Protein AF-R9PHJ4-F1 (afdb_monomer_lite)

pLDDT: mean 77.57, std 18.27, range [37.31, 98.38]

Sequence (245 aa):
MDESRKVQLQVSFVSGLGGAIIAAAVTYWSAVDKSKNEAILNKALADSKEQYLEQIKDSIGNIARAEANAETAAINAQKLISNLTAQEERANLILSKLSTIEKDSSNQVVELNDNNMEKLQKGLASEYEKFQMPSGAVISFNLARCPKGWKEFEPAYGRFVRGIDKTGRIDPDGVRLSGNIQNDMFSQHDHGGNYSFFQPAGAGGADHKNLMIQGGVGAQSFKLQSNGGIETRPKNVALLYCEKQ

Organism: NCBI:txid1331007

Radius of gyration: 72.9 Å; chains: 1; bounding box: 143×57×186 Å

Structure (mmCIF, N/CA/C/O backbone):
data_AF-R9PHJ4-F1
#
_entry.id   AF-R9PHJ4-F1
#
loop_
_atom_site.group_PDB
_atom_site.id
_atom_site.type_symbol
_atom_site.label_atom_id
_atom_site.label_alt_id
_atom_site.label_comp_id
_atom_site.label_asym_id
_atom_site.label_entity_id
_atom_site.label_seq_id
_atom_site.pdbx_PDB_ins_code
_atom_site.Cartn_x
_atom_site.Cartn_y
_atom_site.Cartn_z
_atom_site.occupancy
_atom_site.B_iso_or_equiv
_atom_site.auth_seq_id
_atom_site.auth_comp_id
_atom_site.auth_asym_id
_atom_site.auth_atom_id
_atom_site.pdbx_PDB_model_num
ATOM 1 N N . MET A 1 1 ? -66.770 -38.542 121.819 1.00 38.12 1 MET A N 1
ATOM 2 C CA . MET A 1 1 ? -66.662 -39.281 120.546 1.00 38.12 1 MET A CA 1
ATOM 3 C C . MET A 1 1 ? -67.741 -38.713 119.643 1.00 38.12 1 MET A C 1
ATOM 5 O O . MET A 1 1 ? -68.879 -38.699 120.074 1.00 38.12 1 MET A O 1
ATOM 9 N N . ASP A 1 2 ? -67.500 -38.170 118.465 1.00 41.19 2 ASP A N 1
ATOM 10 C CA . ASP A 1 2 ? -66.285 -38.006 117.679 1.00 41.19 2 ASP A CA 1
ATOM 11 C C . ASP A 1 2 ? -66.624 -37.033 116.525 1.00 41.19 2 ASP A C 1
ATOM 13 O O . ASP A 1 2 ? -67.792 -36.885 116.158 1.00 41.19 2 ASP A O 1
ATOM 17 N N . GLU A 1 3 ? -65.591 -36.363 116.024 1.00 40.19 3 GLU A N 1
ATOM 18 C CA . GLU A 1 3 ? -65.414 -35.663 114.745 1.00 40.19 3 GLU A CA 1
ATOM 19 C C . GLU A 1 3 ? -66.077 -36.381 113.542 1.00 40.19 3 GLU A C 1
ATOM 21 O O . GLU A 1 3 ? -66.408 -37.553 113.604 1.00 40.19 3 GLU A O 1
ATOM 26 N N . SER A 1 4 ? -66.258 -35.866 112.327 1.00 39.91 4 SER A N 1
ATOM 27 C CA . SER A 1 4 ? -66.016 -34.611 111.621 1.00 39.91 4 SER A CA 1
ATOM 28 C C . SER A 1 4 ? -66.678 -34.796 110.241 1.00 39.91 4 SER A C 1
ATOM 30 O O . SER A 1 4 ? -66.622 -35.877 109.655 1.00 39.91 4 SER A O 1
ATOM 32 N N . ARG A 1 5 ? -67.276 -33.751 109.660 1.00 42.62 5 ARG A N 1
ATOM 33 C CA . ARG A 1 5 ? -67.505 -33.685 108.205 1.00 42.62 5 ARG A CA 1
ATOM 34 C C . ARG A 1 5 ? -66.662 -32.543 107.656 1.00 42.62 5 ARG A C 1
ATOM 36 O O . ARG A 1 5 ? -67.002 -31.377 107.826 1.00 42.62 5 ARG A O 1
ATOM 43 N N . LYS A 1 6 ? -65.536 -32.903 107.035 1.00 42.38 6 LYS A N 1
ATOM 44 C CA . LYS A 1 6 ? -64.666 -31.999 106.275 1.00 42.38 6 LYS A CA 1
ATOM 45 C C . LYS A 1 6 ? -65.295 -31.724 104.908 1.00 42.38 6 LYS A C 1
ATOM 47 O O . LYS A 1 6 ? -65.533 -32.647 104.135 1.00 42.38 6 LYS A O 1
ATOM 52 N N . VAL A 1 7 ? -65.536 -30.449 104.620 1.00 40.69 7 VAL A N 1
ATOM 53 C CA . VAL A 1 7 ? -65.840 -29.929 103.281 1.00 40.69 7 VAL A CA 1
ATOM 54 C C . VAL A 1 7 ? -64.510 -29.767 102.538 1.00 40.69 7 VAL A C 1
ATOM 56 O O . VAL A 1 7 ? -63.621 -29.073 103.026 1.00 40.69 7 VAL A O 1
ATOM 59 N N . GLN A 1 8 ? -64.352 -30.418 101.384 1.00 40.44 8 GLN A N 1
ATOM 60 C CA . GLN A 1 8 ? -63.220 -30.188 100.482 1.00 40.44 8 GLN A CA 1
ATOM 61 C C . GLN A 1 8 ? -63.566 -29.061 99.502 1.00 40.44 8 GLN A C 1
ATOM 63 O O . GLN A 1 8 ? -64.451 -29.219 98.666 1.00 40.44 8 GLN A O 1
ATOM 68 N N . LEU A 1 9 ? -62.849 -27.938 99.588 1.00 37.31 9 LEU A N 1
ATOM 69 C CA . LEU A 1 9 ? -62.758 -26.954 98.508 1.00 37.31 9 LEU A CA 1
ATOM 70 C C . LEU A 1 9 ? -61.524 -27.286 97.659 1.00 37.31 9 LEU A C 1
ATOM 72 O O . LEU A 1 9 ? -60.404 -27.261 98.166 1.00 37.31 9 LEU A O 1
ATOM 76 N N . GLN A 1 10 ? -61.720 -27.571 96.372 1.00 40.47 10 GLN A N 1
ATOM 77 C CA . GLN A 1 10 ? -60.633 -27.597 95.394 1.00 40.47 10 GLN A CA 1
ATOM 78 C C . GLN A 1 10 ? -60.438 -26.196 94.808 1.00 40.47 10 GLN A C 1
ATOM 80 O O . GLN A 1 10 ? -61.355 -25.634 94.213 1.00 40.47 10 GLN A O 1
ATOM 85 N N . VAL A 1 11 ? -59.233 -25.647 94.958 1.00 42.22 11 VAL A N 1
ATOM 86 C CA . VAL A 1 11 ? -58.798 -24.396 94.322 1.00 42.22 11 VAL A CA 1
ATOM 87 C C . VAL A 1 11 ? -57.717 -24.756 93.304 1.00 42.22 11 VAL A C 1
ATOM 89 O O . VAL A 1 11 ? -56.674 -25.293 93.670 1.00 42.22 11 VAL A O 1
ATOM 92 N N . SER A 1 12 ? -57.984 -24.507 92.020 1.00 39.81 12 SER A N 1
ATOM 93 C CA . SER A 1 12 ? -57.035 -24.755 90.925 1.00 39.81 12 SER A CA 1
ATOM 94 C C . SER A 1 12 ? -56.089 -23.558 90.769 1.00 39.81 12 SER A C 1
ATOM 96 O O . SER A 1 12 ? -56.547 -22.428 90.611 1.00 39.81 12 SER A O 1
ATOM 98 N N . PHE A 1 13 ? -54.777 -23.801 90.836 1.00 41.53 13 PHE A N 1
ATOM 99 C CA . PHE A 1 13 ? -53.718 -22.786 90.790 1.00 41.53 13 PHE A CA 1
ATOM 100 C C . PHE A 1 13 ? -53.271 -22.478 89.351 1.00 41.53 13 PHE A C 1
ATOM 102 O O . PHE A 1 13 ? -52.871 -23.378 88.618 1.00 41.53 13 PHE A O 1
ATOM 109 N N . VAL A 1 14 ? -53.274 -21.194 88.972 1.00 42.19 14 VAL A N 1
ATOM 110 C CA . VAL A 1 14 ? -52.605 -20.680 87.764 1.00 42.19 14 VAL A CA 1
ATOM 111 C C . VAL A 1 14 ? -51.135 -20.424 88.107 1.00 42.19 14 VAL A C 1
ATOM 113 O O . VAL A 1 14 ? -50.818 -19.704 89.053 1.00 42.19 14 VAL A O 1
ATOM 116 N N . SER A 1 15 ? -50.232 -21.054 87.361 1.00 45.78 15 SER A N 1
ATOM 117 C CA . SER A 1 15 ? -48.786 -21.051 87.585 1.00 45.78 15 SER A CA 1
ATOM 118 C C . SER A 1 15 ? -48.138 -19.719 87.186 1.00 45.78 15 SER A C 1
ATOM 120 O O . SER A 1 15 ? -47.620 -19.565 86.084 1.00 45.78 15 SER A O 1
ATOM 122 N N . GLY A 1 16 ? -48.147 -18.761 88.107 1.00 45.25 16 GLY A N 1
ATOM 123 C CA . GLY A 1 16 ? -47.225 -17.627 88.153 1.00 45.25 16 GLY A CA 1
ATOM 124 C C . GLY A 1 16 ? -46.677 -17.520 89.576 1.00 45.25 16 GLY A C 1
ATOM 125 O O . GLY A 1 16 ? -47.411 -17.778 90.526 1.00 45.25 16 GLY A O 1
ATOM 126 N N . LEU A 1 17 ? -45.391 -17.197 89.720 1.00 48.97 17 LEU A N 1
ATOM 127 C CA . LEU A 1 17 ? -44.512 -17.309 90.906 1.00 48.97 17 LEU A CA 1
ATOM 128 C C . LEU A 1 17 ? -45.003 -16.767 92.281 1.00 48.97 17 LEU A C 1
ATOM 130 O O . LEU A 1 17 ? -44.240 -16.810 93.239 1.00 48.97 17 LEU A O 1
ATOM 134 N N . GLY A 1 18 ? -46.252 -16.322 92.438 1.00 47.25 18 GLY A N 1
ATOM 135 C CA . GLY A 1 18 ? -46.857 -15.932 93.722 1.00 47.25 18 GLY A CA 1
ATOM 136 C C . GLY A 1 18 ? -47.737 -16.997 94.403 1.00 47.25 18 GLY A C 1
ATOM 137 O O . GLY A 1 18 ? -48.173 -16.796 95.533 1.00 47.25 18 GLY A O 1
ATOM 138 N N . GLY A 1 19 ? -48.018 -18.134 93.753 1.00 43.94 19 GLY A N 1
ATOM 139 C CA . GLY A 1 19 ? -49.016 -19.103 94.243 1.00 43.94 19 GLY A CA 1
ATOM 140 C C . GLY A 1 19 ? -48.614 -19.952 95.463 1.00 43.94 19 GLY A C 1
ATOM 141 O O . GLY A 1 19 ? -49.481 -20.453 96.175 1.00 43.94 19 GLY A O 1
ATOM 142 N N . ALA A 1 20 ? -47.323 -20.113 95.760 1.00 47.22 20 ALA A N 1
ATOM 143 C CA . ALA A 1 20 ? -46.878 -21.080 96.772 1.00 47.22 20 ALA A CA 1
ATOM 144 C C . ALA A 1 20 ? -47.111 -20.645 98.237 1.00 47.22 20 ALA A C 1
ATOM 146 O O . ALA A 1 20 ? -47.046 -21.482 99.133 1.00 47.22 20 ALA A O 1
ATOM 147 N N . ILE A 1 21 ? -47.413 -19.369 98.506 1.00 50.31 21 ILE A N 1
ATOM 148 C CA . ILE A 1 21 ? -47.511 -18.856 99.888 1.00 50.31 21 ILE A CA 1
ATOM 149 C C . ILE A 1 21 ? -48.939 -18.972 100.460 1.00 50.31 21 ILE A C 1
ATOM 151 O O . ILE A 1 21 ? -49.115 -19.035 101.675 1.00 50.31 21 ILE A O 1
ATOM 155 N N . ILE A 1 22 ? -49.975 -19.087 99.621 1.00 50.53 22 ILE A N 1
ATOM 156 C CA . ILE A 1 22 ? -51.368 -18.986 100.097 1.00 50.53 22 ILE A CA 1
ATOM 157 C C . ILE A 1 22 ? -51.930 -20.335 100.600 1.00 50.53 22 ILE A C 1
ATOM 159 O O . ILE A 1 22 ? -52.772 -20.353 101.496 1.00 50.53 22 ILE A O 1
ATOM 163 N N . ALA A 1 23 ? -51.434 -21.481 100.117 1.00 46.34 23 ALA A N 1
ATOM 164 C CA . ALA A 1 23 ? -52.001 -22.791 100.474 1.00 46.34 23 ALA A CA 1
ATOM 165 C C . ALA A 1 23 ? -51.570 -23.334 101.857 1.00 46.34 23 ALA A C 1
ATOM 167 O O . ALA A 1 23 ? -52.279 -24.159 102.429 1.00 46.34 23 ALA A O 1
ATOM 168 N N . ALA A 1 24 ? -50.457 -22.864 102.433 1.00 49.62 24 ALA A N 1
ATOM 169 C CA . ALA A 1 24 ? -49.978 -23.336 103.741 1.00 49.62 24 ALA A CA 1
ATOM 170 C C . ALA A 1 24 ? -50.635 -22.625 104.945 1.00 49.62 24 ALA A C 1
ATOM 172 O O . ALA A 1 24 ? -50.543 -23.110 106.072 1.00 49.62 24 ALA A O 1
ATOM 173 N N . ALA A 1 25 ? -51.324 -21.499 104.732 1.00 51.97 25 ALA A N 1
ATOM 174 C CA . ALA A 1 25 ? -51.877 -20.685 105.818 1.00 51.97 25 ALA A CA 1
ATOM 175 C C . ALA A 1 25 ? -53.248 -21.166 106.344 1.00 51.97 25 ALA A C 1
ATOM 177 O O . ALA A 1 25 ? -53.661 -20.767 107.430 1.00 51.97 25 ALA A O 1
ATOM 178 N N . VAL A 1 26 ? -53.963 -22.032 105.612 1.00 50.03 26 VAL A N 1
ATOM 179 C CA . VAL A 1 26 ? -55.389 -22.315 105.890 1.00 50.03 26 VAL A CA 1
ATOM 180 C C . VAL A 1 26 ? -55.615 -23.463 106.893 1.00 50.03 26 VAL A C 1
ATOM 182 O O . VAL A 1 26 ? -56.670 -23.522 107.518 1.00 50.03 26 VAL A O 1
ATOM 185 N N . THR A 1 27 ? -54.636 -24.338 107.151 1.00 49.41 27 THR A N 1
ATOM 186 C CA . THR A 1 27 ? -54.796 -25.461 108.109 1.00 49.41 27 THR A CA 1
ATOM 187 C C . THR A 1 27 ? -54.250 -25.208 109.521 1.00 49.41 27 THR A C 1
ATOM 189 O O . THR A 1 27 ? -54.427 -26.060 110.386 1.00 49.41 27 THR A O 1
ATOM 192 N N . TYR A 1 28 ? -53.658 -24.039 109.802 1.00 48.72 28 TYR A N 1
ATOM 193 C CA . TYR A 1 28 ? -53.183 -23.636 111.142 1.00 48.72 28 TYR A CA 1
ATOM 194 C C . TYR A 1 28 ? -54.010 -22.457 111.696 1.00 48.72 28 TYR A C 1
ATOM 196 O O . TYR A 1 28 ? -53.473 -21.465 112.180 1.00 48.72 28 TYR A O 1
ATOM 204 N N . TRP A 1 29 ? -55.340 -22.509 111.544 1.00 49.84 29 TRP A N 1
ATOM 205 C CA . TRP A 1 29 ? -56.212 -21.331 111.699 1.00 49.84 29 TRP A CA 1
ATOM 206 C C . TRP A 1 29 ? -57.329 -21.467 112.748 1.00 49.84 29 TRP A C 1
ATOM 208 O O . TRP A 1 29 ? -58.298 -20.714 112.715 1.00 49.84 29 TRP A O 1
ATOM 218 N N . SER A 1 30 ? -57.213 -22.400 113.703 1.00 49.25 30 SER A N 1
ATOM 219 C CA . SER A 1 30 ? -58.257 -22.633 114.720 1.00 49.25 30 SER A CA 1
ATOM 220 C C . SER A 1 30 ? -57.881 -22.288 116.169 1.00 49.25 30 SER A C 1
ATOM 222 O O . SER A 1 30 ? -58.655 -22.610 117.064 1.00 49.25 30 SER A O 1
ATOM 224 N N . ALA A 1 31 ? -56.746 -21.625 116.439 1.00 51.66 31 ALA A N 1
ATOM 225 C CA . ALA A 1 31 ? -56.362 -21.285 117.823 1.00 51.66 31 ALA A CA 1
ATOM 226 C C . ALA A 1 31 ? -55.590 -19.959 118.015 1.00 51.66 31 ALA A C 1
ATOM 228 O O . ALA A 1 31 ? -54.953 -19.776 119.050 1.00 51.66 31 ALA A O 1
ATOM 229 N N . VAL A 1 32 ? -55.620 -19.021 117.057 1.00 56.50 32 VAL A N 1
ATOM 230 C CA . VAL A 1 32 ? -54.831 -17.773 117.143 1.00 56.50 32 VAL A CA 1
ATOM 231 C C . VAL A 1 32 ? -55.701 -16.528 116.931 1.00 56.50 32 VAL A C 1
ATOM 233 O O . VAL A 1 32 ? -56.569 -16.496 116.064 1.00 56.50 32 VAL A O 1
ATOM 236 N N . ASP A 1 33 ? -55.442 -15.519 117.764 1.00 62.31 33 ASP A N 1
ATOM 237 C CA . ASP A 1 33 ? -56.014 -14.168 117.830 1.00 62.31 33 ASP A CA 1
ATOM 238 C C . ASP A 1 33 ? -56.282 -13.539 116.442 1.00 62.31 33 ASP A C 1
ATOM 240 O O . ASP A 1 33 ? -55.356 -13.128 115.736 1.00 62.31 33 ASP A O 1
ATOM 244 N N . LYS A 1 34 ? -57.566 -13.464 116.048 1.00 68.25 34 LYS A N 1
ATOM 245 C CA . LYS A 1 34 ? -58.033 -12.926 114.750 1.00 68.25 34 LYS A CA 1
ATOM 246 C C . LYS A 1 34 ? -57.428 -11.561 114.413 1.00 68.25 34 LYS A C 1
ATOM 248 O O . LYS A 1 34 ? -57.107 -11.317 113.253 1.00 68.25 34 LYS A O 1
ATOM 253 N N . SER A 1 35 ? -57.235 -10.707 115.419 1.00 71.56 35 SER A N 1
ATOM 254 C CA . SER A 1 35 ? -56.730 -9.343 115.231 1.00 71.56 35 SER A CA 1
ATOM 25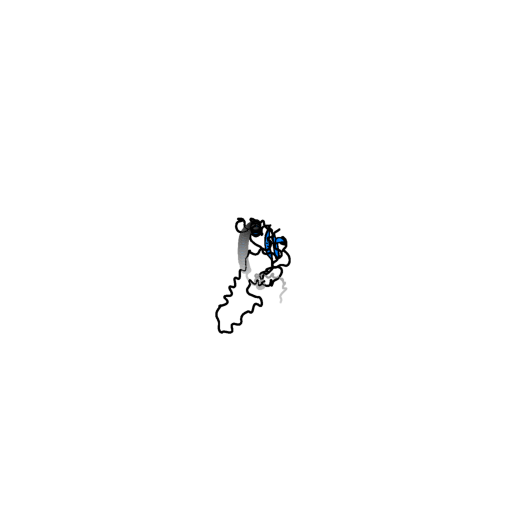5 C C . SER A 1 35 ? -55.297 -9.315 114.681 1.00 71.56 35 SER A C 1
ATOM 257 O O . SER A 1 35 ? -54.971 -8.515 113.804 1.00 71.56 35 SER A O 1
ATOM 259 N N . LYS A 1 36 ? -54.441 -10.243 115.128 1.00 76.12 36 LYS A N 1
ATOM 260 C CA . LYS A 1 36 ? -53.052 -10.354 114.661 1.00 76.12 36 LYS A CA 1
ATOM 261 C C . LYS A 1 36 ? -52.981 -10.897 113.239 1.00 76.12 36 LYS A C 1
ATOM 263 O O . LYS A 1 36 ? -52.154 -10.444 112.451 1.00 76.12 36 LYS A O 1
ATOM 268 N N . ASN A 1 37 ? -53.874 -11.821 112.896 1.00 74.12 37 ASN A N 1
ATOM 269 C CA . ASN A 1 37 ? -53.928 -12.405 111.560 1.00 74.12 37 ASN A CA 1
ATOM 270 C C . ASN A 1 37 ? -54.406 -11.394 110.508 1.00 74.12 37 ASN A C 1
ATOM 272 O O . ASN A 1 37 ? -53.826 -11.344 109.427 1.00 74.12 37 ASN A O 1
ATOM 276 N N . GLU A 1 38 ? -55.390 -10.548 110.825 1.00 79.94 38 GLU A N 1
ATOM 277 C CA . GLU A 1 38 ? -55.823 -9.464 109.929 1.00 79.94 38 GLU A CA 1
ATOM 278 C C . GLU A 1 38 ? -54.715 -8.432 109.688 1.00 79.94 38 GLU A C 1
ATOM 280 O O . GLU A 1 38 ? -54.503 -8.010 108.551 1.00 79.94 38 GLU A O 1
ATOM 285 N N . ALA A 1 39 ? -53.951 -8.065 110.722 1.00 78.81 39 ALA A N 1
ATOM 286 C CA . ALA A 1 39 ? -52.822 -7.146 110.576 1.00 78.81 39 ALA A CA 1
ATOM 287 C C . ALA A 1 39 ? -51.716 -7.717 109.668 1.00 78.81 39 ALA A C 1
ATOM 289 O O . ALA A 1 39 ? -51.184 -7.004 108.816 1.00 78.81 39 ALA A O 1
ATOM 290 N N . ILE A 1 40 ? -51.400 -9.009 109.811 1.00 77.25 40 ILE A N 1
ATOM 291 C CA . ILE A 1 40 ? -50.422 -9.702 108.958 1.00 77.25 40 ILE A CA 1
ATOM 292 C C . ILE A 1 40 ? -50.917 -9.764 107.508 1.00 77.25 40 ILE A C 1
ATOM 294 O O . ILE A 1 40 ? -50.146 -9.477 106.594 1.00 77.25 40 ILE A O 1
ATOM 298 N N . LEU A 1 41 ? -52.197 -10.083 107.291 1.00 74.62 41 LEU A N 1
ATOM 299 C CA . LEU A 1 41 ? -52.783 -10.148 105.949 1.00 74.62 41 LEU A CA 1
ATOM 300 C C . LEU A 1 41 ? -52.790 -8.779 105.260 1.00 74.62 41 LEU A C 1
ATOM 302 O O . LEU A 1 41 ? -52.406 -8.675 104.098 1.00 74.62 41 LEU A O 1
ATOM 306 N N . ASN A 1 42 ? -53.185 -7.726 105.978 1.00 80.06 42 ASN A N 1
ATOM 307 C CA . ASN A 1 42 ? -53.221 -6.369 105.437 1.00 80.06 42 ASN A CA 1
ATOM 308 C C . ASN A 1 42 ? -51.821 -5.849 105.103 1.00 80.06 42 ASN A C 1
ATOM 310 O O . ASN A 1 42 ? -51.645 -5.207 104.069 1.00 80.06 42 ASN A O 1
ATOM 314 N N . LYS A 1 43 ? -50.820 -6.169 105.932 1.00 85.81 43 LYS A N 1
ATOM 315 C CA . LYS A 1 43 ? -49.422 -5.841 105.641 1.00 85.81 43 LYS A CA 1
ATOM 316 C C . LYS A 1 43 ? -48.913 -6.591 104.409 1.00 85.81 43 LYS A C 1
ATOM 318 O O . LYS A 1 43 ? -48.411 -5.959 103.491 1.00 85.81 43 LYS A O 1
ATOM 323 N N . ALA A 1 44 ? -49.119 -7.907 104.338 1.00 72.81 44 ALA A N 1
ATOM 324 C CA . ALA A 1 44 ? -48.710 -8.707 103.182 1.00 72.81 44 ALA A CA 1
ATOM 325 C C . ALA A 1 44 ? -49.387 -8.243 101.878 1.00 72.81 44 ALA A C 1
ATOM 327 O O . ALA A 1 44 ? -48.762 -8.228 100.819 1.00 72.81 44 ALA A O 1
ATOM 328 N N . LEU A 1 45 ? -50.653 -7.822 101.952 1.00 81.69 45 LEU A N 1
ATOM 329 C CA . LEU A 1 45 ? -51.373 -7.247 100.819 1.00 81.69 45 LEU A CA 1
ATOM 330 C C . LEU A 1 45 ? -50.804 -5.882 100.401 1.00 81.69 45 LEU A C 1
ATOM 332 O O . LEU A 1 45 ? -50.727 -5.606 99.205 1.00 81.69 45 LEU A O 1
ATOM 336 N N . ALA A 1 46 ? -50.425 -5.028 101.355 1.00 83.62 46 ALA A N 1
ATOM 337 C CA . ALA A 1 46 ? -49.791 -3.742 101.069 1.00 83.62 46 ALA A CA 1
ATOM 338 C C . ALA A 1 46 ? -48.413 -3.931 100.413 1.00 83.62 46 ALA A C 1
ATOM 340 O O . ALA A 1 46 ? -48.183 -3.375 99.341 1.00 83.62 46 ALA A O 1
ATOM 341 N N . ASP A 1 47 ? -47.570 -4.798 100.979 1.00 82.62 47 ASP A N 1
ATOM 342 C CA . ASP A 1 47 ? -46.236 -5.114 100.454 1.00 82.62 47 ASP A CA 1
ATOM 343 C C . ASP A 1 47 ? -46.330 -5.723 99.038 1.00 82.62 47 ASP A C 1
ATOM 345 O O . ASP A 1 47 ? -45.593 -5.343 98.129 1.00 82.62 47 ASP A O 1
ATOM 349 N N . SER A 1 48 ? -47.300 -6.620 98.802 1.00 80.50 48 SER A N 1
ATOM 350 C CA . SER A 1 48 ? -47.543 -7.206 97.476 1.00 80.50 48 SER A CA 1
ATOM 351 C C . SER A 1 48 ? -48.023 -6.173 96.450 1.00 80.50 48 SER A C 1
ATOM 353 O O . SER A 1 48 ? -47.608 -6.228 95.290 1.00 80.50 48 SER A O 1
ATOM 355 N N . LYS A 1 49 ? -48.867 -5.213 96.854 1.00 85.00 49 LYS A N 1
ATOM 356 C CA . LYS A 1 49 ? -49.291 -4.107 95.981 1.00 85.00 49 LYS A CA 1
ATOM 357 C C . LYS A 1 49 ? -48.123 -3.200 95.622 1.00 85.00 49 LYS A C 1
ATOM 359 O O . LYS A 1 49 ? -48.006 -2.816 94.462 1.00 85.00 49 LYS A O 1
ATOM 364 N N . GLU A 1 50 ? -47.274 -2.871 96.588 1.00 88.12 50 GLU A N 1
ATOM 365 C CA . GLU A 1 50 ? -46.094 -2.039 96.358 1.00 88.12 50 GLU A CA 1
ATOM 366 C C . GLU A 1 50 ? -45.109 -2.733 95.408 1.00 88.12 50 GLU A C 1
ATOM 368 O O . GLU A 1 50 ? -44.693 -2.138 94.414 1.00 88.12 50 GLU A O 1
ATOM 373 N N . GLN A 1 51 ? -44.848 -4.028 95.616 1.00 86.38 51 GLN A N 1
ATOM 374 C CA . GLN A 1 51 ? -44.014 -4.829 94.718 1.00 86.38 51 GLN A CA 1
ATOM 375 C C . GLN A 1 51 ? -44.576 -4.885 93.286 1.00 86.38 51 GLN A C 1
ATOM 377 O O . GLN A 1 51 ? -43.823 -4.754 92.320 1.00 86.38 51 GLN A O 1
ATOM 382 N N . TYR A 1 52 ? -45.891 -5.064 93.128 1.00 76.25 52 TYR A N 1
ATOM 383 C CA . TYR A 1 52 ? -46.530 -5.105 91.809 1.00 76.25 52 TYR A CA 1
ATOM 384 C C . TYR A 1 52 ? -46.513 -3.736 91.113 1.00 76.25 52 TYR A C 1
ATOM 386 O O . TYR A 1 52 ? -46.286 -3.653 89.906 1.00 76.25 52 TYR A O 1
ATOM 394 N N . LEU A 1 53 ? -46.703 -2.648 91.867 1.00 84.12 53 LEU A N 1
ATOM 395 C CA . LEU A 1 53 ? -46.590 -1.287 91.341 1.00 84.12 53 LEU A CA 1
ATOM 396 C C . LEU A 1 53 ? -45.174 -0.988 90.843 1.00 84.12 53 LEU A C 1
ATOM 398 O O . LEU A 1 53 ? -45.032 -0.376 89.786 1.00 84.12 53 LEU A O 1
ATOM 402 N N . GLU A 1 54 ? -44.141 -1.442 91.552 1.00 89.44 54 GLU A N 1
ATOM 403 C CA . GLU A 1 54 ? -42.757 -1.235 91.121 1.00 89.44 54 GLU A CA 1
ATOM 404 C C . GLU A 1 54 ? -42.429 -2.025 89.844 1.00 89.44 54 GLU A C 1
ATOM 406 O O . GLU A 1 54 ? -41.881 -1.462 88.897 1.00 89.44 54 GLU A O 1
ATOM 411 N N . GLN A 1 55 ? -42.900 -3.275 89.730 1.00 86.50 55 GLN A N 1
ATOM 412 C CA . GLN A 1 55 ? -42.780 -4.064 88.492 1.00 86.50 55 GLN A CA 1
ATOM 413 C C . GLN A 1 55 ? -43.471 -3.399 87.288 1.00 86.50 55 GLN A C 1
ATOM 415 O O . GLN A 1 55 ? -42.965 -3.461 86.161 1.00 86.50 55 GLN A O 1
ATOM 420 N N . ILE A 1 56 ? -44.622 -2.750 87.505 1.00 81.94 56 ILE A N 1
ATOM 421 C CA . ILE A 1 56 ? -45.318 -1.991 86.456 1.00 81.94 56 ILE A CA 1
ATOM 422 C C . ILE A 1 56 ? -44.495 -0.770 86.034 1.00 81.94 56 ILE A C 1
ATOM 424 O O . ILE A 1 56 ? -44.340 -0.545 84.833 1.00 81.94 56 ILE A O 1
ATOM 428 N N . LYS A 1 57 ? -43.949 0.005 86.981 1.00 90.50 57 LYS A N 1
ATOM 429 C CA . LYS A 1 57 ? -43.115 1.177 86.658 1.00 90.50 57 LYS A CA 1
ATOM 430 C C . LYS A 1 57 ? -41.884 0.784 85.844 1.00 90.50 57 LYS A C 1
ATOM 432 O O . LYS A 1 57 ? -41.612 1.420 84.825 1.00 90.50 57 LYS A O 1
ATOM 437 N N . ASP A 1 58 ? -41.202 -0.290 86.234 1.00 91.06 58 ASP A N 1
ATOM 438 C CA . ASP A 1 58 ? -40.053 -0.821 85.495 1.00 91.06 58 ASP A CA 1
ATOM 439 C C . ASP A 1 58 ? -40.441 -1.250 84.074 1.00 91.06 58 ASP A C 1
ATOM 441 O O . ASP A 1 58 ? -39.745 -0.933 83.104 1.00 91.06 58 ASP A O 1
ATOM 445 N N . SER A 1 59 ? -41.586 -1.924 83.923 1.00 87.06 59 SER A N 1
ATOM 446 C CA . SER A 1 59 ? -42.102 -2.345 82.616 1.00 87.06 59 SER A CA 1
ATOM 447 C C . SER A 1 59 ? -42.435 -1.151 81.715 1.00 87.06 59 SER A C 1
ATOM 449 O O . SER A 1 59 ? -42.055 -1.151 80.544 1.00 87.06 59 SER A O 1
ATOM 451 N N . ILE A 1 60 ? -43.067 -0.101 82.255 1.00 87.31 60 ILE A N 1
ATOM 452 C CA . ILE A 1 60 ? -43.342 1.150 81.527 1.00 87.31 60 ILE A CA 1
ATOM 453 C C . ILE A 1 60 ? -42.030 1.825 81.103 1.00 87.31 60 ILE A C 1
ATOM 455 O O . ILE A 1 60 ? -41.894 2.229 79.948 1.00 87.31 60 ILE A O 1
ATOM 459 N N . GLY A 1 61 ? -41.035 1.892 81.994 1.00 89.81 61 GLY A N 1
ATOM 460 C CA . GLY A 1 61 ? -39.712 2.437 81.673 1.00 89.81 61 GLY A CA 1
ATOM 461 C C . GLY A 1 61 ? -38.984 1.647 80.577 1.00 89.81 61 GLY A C 1
ATOM 462 O O . GLY A 1 61 ? -38.307 2.231 79.728 1.00 89.81 61 GLY A O 1
ATOM 463 N N . ASN A 1 62 ? -39.142 0.321 80.545 1.00 90.62 62 ASN A N 1
ATOM 464 C CA . ASN A 1 62 ? -38.610 -0.528 79.477 1.00 90.62 62 ASN A CA 1
ATOM 465 C C . ASN A 1 62 ? -39.299 -0.281 78.129 1.00 90.62 62 ASN A C 1
ATOM 467 O O . ASN A 1 62 ? -38.604 -0.177 77.118 1.00 90.62 62 ASN A O 1
ATOM 471 N N . ILE A 1 63 ? -40.629 -0.137 78.110 1.00 86.38 63 ILE A N 1
ATOM 472 C CA . ILE A 1 63 ? -41.396 0.167 76.891 1.00 86.38 63 ILE A CA 1
ATOM 473 C C . ILE A 1 63 ? -40.994 1.537 76.332 1.00 86.38 63 ILE A C 1
ATOM 475 O O . ILE A 1 63 ? -40.642 1.625 75.159 1.00 86.38 63 ILE A O 1
ATOM 479 N N . ALA A 1 64 ? -40.924 2.574 77.173 1.00 90.56 64 ALA A N 1
ATOM 480 C CA . ALA A 1 64 ? -40.519 3.914 76.741 1.00 90.56 64 ALA A CA 1
ATOM 481 C C . ALA A 1 64 ? -39.098 3.937 76.141 1.00 90.56 64 ALA A C 1
ATOM 483 O O . ALA A 1 64 ? -38.849 4.593 75.130 1.00 90.56 64 ALA A O 1
ATOM 484 N N . ARG A 1 65 ? -38.152 3.176 76.719 1.00 92.19 65 ARG A N 1
ATOM 485 C CA . ARG A 1 65 ? -36.804 3.009 76.140 1.00 92.19 65 ARG A CA 1
ATOM 486 C C . ARG A 1 65 ? -36.834 2.279 74.798 1.00 92.19 65 ARG A C 1
ATOM 488 O O . ARG A 1 65 ? -36.085 2.647 73.897 1.00 92.19 65 ARG A O 1
ATOM 495 N N . ALA A 1 66 ? -37.676 1.256 74.656 1.00 88.31 66 ALA A N 1
ATOM 496 C CA . ALA A 1 66 ? -37.832 0.536 73.396 1.00 88.31 66 ALA A CA 1
ATOM 497 C C . ALA A 1 66 ? -38.413 1.438 72.293 1.00 88.31 66 ALA A C 1
ATOM 499 O O . ALA A 1 66 ? -37.912 1.410 71.171 1.00 88.31 66 ALA A O 1
ATOM 500 N N . GLU A 1 67 ? -39.394 2.282 72.619 1.00 91.75 67 GLU A N 1
ATOM 501 C CA . GLU A 1 67 ? -39.970 3.267 71.694 1.00 91.75 67 GLU A CA 1
ATOM 502 C C . GLU A 1 67 ? -38.939 4.315 71.256 1.00 91.75 67 GLU A C 1
ATOM 504 O O . GLU A 1 67 ? -38.759 4.529 70.058 1.00 91.75 67 GLU A O 1
ATOM 509 N N . ALA A 1 68 ? -38.179 4.893 72.193 1.00 92.00 68 ALA A N 1
ATOM 510 C CA . ALA A 1 68 ? -37.117 5.851 71.868 1.00 92.00 68 ALA A CA 1
ATOM 511 C C . ALA A 1 68 ? -36.017 5.233 70.978 1.00 92.00 68 ALA A C 1
ATOM 513 O O . ALA A 1 68 ? -35.505 5.867 70.046 1.00 92.00 68 ALA A O 1
ATOM 514 N N . ASN A 1 69 ? -35.670 3.965 71.226 1.00 93.31 69 ASN A N 1
ATOM 515 C CA . ASN A 1 69 ? -34.737 3.219 70.383 1.00 93.31 69 ASN A CA 1
ATOM 516 C C . ASN A 1 69 ? -35.315 2.963 68.982 1.00 93.31 69 ASN A C 1
ATOM 518 O O . ASN A 1 69 ? -34.582 3.068 67.997 1.00 93.31 69 ASN A O 1
ATOM 522 N N . ALA A 1 70 ? -36.613 2.661 68.876 1.00 91.19 70 ALA A N 1
ATOM 523 C CA . ALA A 1 70 ? -37.293 2.461 67.598 1.00 91.19 70 ALA A CA 1
ATOM 524 C C . ALA A 1 70 ? -37.361 3.757 66.772 1.00 91.19 70 ALA A C 1
ATOM 526 O O . ALA A 1 70 ? -37.084 3.730 65.572 1.00 91.19 70 ALA A O 1
ATOM 527 N N . GLU A 1 71 ? -37.639 4.900 67.403 1.00 93.94 71 GLU A N 1
ATOM 528 C CA . GLU A 1 71 ? -37.627 6.212 66.744 1.00 93.94 71 GLU A CA 1
ATOM 529 C C . GLU A 1 71 ? -36.223 6.571 66.234 1.00 93.94 71 GLU A C 1
ATOM 531 O O . GLU A 1 71 ? -36.043 6.951 65.074 1.00 93.94 71 GLU A O 1
ATOM 536 N N . THR A 1 72 ? -35.197 6.351 67.061 1.00 94.44 72 THR A N 1
ATOM 537 C CA . THR A 1 72 ? -33.796 6.555 66.662 1.00 94.44 72 THR A CA 1
ATOM 538 C C . THR A 1 72 ? -33.414 5.659 65.479 1.00 94.44 72 THR A C 1
ATOM 540 O O . THR A 1 72 ? -32.757 6.111 64.535 1.00 94.44 72 THR A O 1
ATOM 543 N N . ALA A 1 73 ? -33.849 4.394 65.489 1.00 87.88 73 ALA A N 1
ATOM 544 C CA . ALA A 1 73 ? -33.634 3.469 64.381 1.00 87.88 73 ALA A CA 1
ATOM 545 C C . ALA A 1 73 ? -34.333 3.942 63.094 1.00 87.88 73 ALA A C 1
ATOM 547 O O . ALA A 1 73 ? -33.723 3.895 62.024 1.00 87.88 73 ALA A O 1
ATOM 548 N N . ALA A 1 74 ? -35.560 4.464 63.191 1.00 91.25 74 ALA A N 1
ATOM 549 C CA . ALA A 1 74 ? -36.298 5.008 62.053 1.00 91.25 74 ALA A CA 1
ATOM 550 C C . ALA A 1 74 ? -35.601 6.236 61.436 1.00 91.25 74 ALA A C 1
ATOM 552 O O . ALA A 1 74 ? -35.448 6.306 60.215 1.00 91.25 74 ALA A O 1
ATOM 553 N N . ILE A 1 75 ? -35.099 7.165 62.257 1.00 93.88 75 ILE A N 1
ATOM 554 C CA . 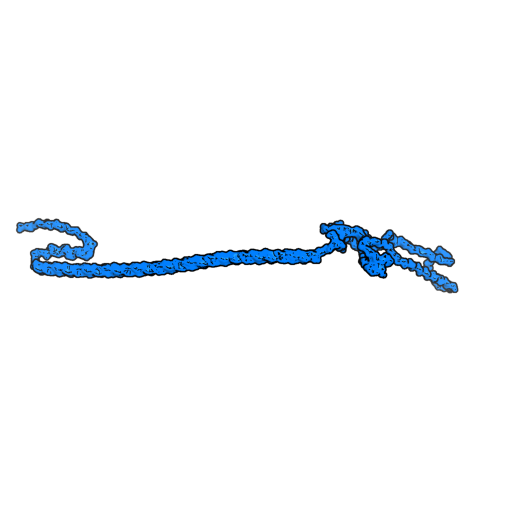ILE A 1 75 ? -34.339 8.338 61.788 1.00 93.88 75 ILE A CA 1
ATOM 555 C C . ILE A 1 75 ? -33.051 7.908 61.075 1.00 93.88 75 ILE A C 1
ATOM 557 O O . ILE A 1 75 ? -32.712 8.431 60.011 1.00 93.88 75 ILE A O 1
ATOM 561 N N . ASN A 1 76 ? -32.323 6.942 61.640 1.00 91.44 76 ASN A N 1
ATOM 562 C CA . ASN A 1 76 ? -31.103 6.425 61.021 1.00 91.44 76 ASN A CA 1
ATOM 563 C C . ASN A 1 76 ? -31.396 5.713 59.692 1.00 91.44 76 ASN A C 1
ATOM 565 O O . ASN A 1 76 ? -30.651 5.902 58.730 1.00 91.44 76 ASN A O 1
ATOM 569 N N . ALA A 1 77 ? -32.500 4.965 59.603 1.00 87.56 77 ALA A N 1
ATOM 570 C CA . ALA A 1 77 ? -32.943 4.345 58.357 1.00 87.56 77 ALA A CA 1
ATOM 571 C C . ALA A 1 77 ? -33.281 5.393 57.284 1.00 87.56 77 ALA A C 1
ATOM 573 O O . ALA A 1 77 ? -32.835 5.265 56.146 1.00 87.56 77 ALA A O 1
ATOM 574 N N . GLN A 1 78 ? -33.982 6.475 57.640 1.00 93.62 78 GLN A N 1
ATOM 575 C CA . GLN A 1 78 ? -34.276 7.571 56.707 1.00 93.62 78 GLN A CA 1
ATOM 576 C C . GLN A 1 78 ? -33.005 8.265 56.195 1.00 93.62 78 GLN A C 1
ATOM 578 O O . GLN A 1 78 ? -32.897 8.533 54.999 1.00 93.62 78 GLN A O 1
ATOM 583 N N . LYS A 1 79 ? -32.014 8.503 57.068 1.00 93.44 79 LYS A N 1
ATOM 584 C CA . LYS A 1 79 ? -30.701 9.044 56.666 1.00 93.44 79 LYS A CA 1
ATOM 585 C C . LYS A 1 79 ? -29.944 8.106 55.725 1.00 93.44 79 LYS A C 1
ATOM 587 O O . LYS A 1 79 ? -29.248 8.567 54.825 1.00 93.44 79 LYS A O 1
ATOM 592 N N . LEU A 1 80 ? -30.048 6.794 55.932 1.00 91.25 80 LEU A N 1
ATOM 593 C CA . LEU A 1 80 ? -29.426 5.817 55.043 1.00 91.25 80 LEU A CA 1
ATOM 594 C C . LEU A 1 80 ? -30.094 5.824 53.663 1.00 91.25 80 LEU A C 1
ATOM 596 O O . LEU A 1 80 ? -29.392 5.839 52.655 1.00 91.25 80 LEU A O 1
ATOM 600 N N . ILE A 1 81 ? -31.429 5.875 53.620 1.00 90.69 81 ILE A N 1
ATOM 601 C CA . ILE A 1 81 ? -32.198 5.943 52.371 1.00 90.69 81 ILE A CA 1
ATOM 602 C C . ILE A 1 81 ? -31.829 7.201 51.579 1.00 90.69 81 ILE A C 1
ATOM 604 O O . ILE A 1 81 ? -31.503 7.089 50.401 1.00 90.69 81 ILE A O 1
ATOM 608 N N . SER A 1 82 ? -31.793 8.379 52.211 1.00 92.25 82 SER A N 1
ATOM 609 C CA . SER A 1 82 ? -31.441 9.619 51.506 1.00 92.25 82 SER A CA 1
ATOM 610 C C . SER A 1 82 ? -30.012 9.601 50.950 1.00 92.25 82 SER A C 1
ATOM 612 O O . SER A 1 82 ? -29.780 10.052 49.828 1.00 92.25 82 SER A O 1
ATOM 614 N N . ASN A 1 83 ? -29.060 9.024 51.691 1.00 90.00 83 ASN A N 1
ATOM 615 C CA . ASN A 1 83 ? -27.690 8.839 51.214 1.00 90.00 83 ASN A CA 1
ATOM 616 C C . ASN A 1 83 ? -27.614 7.877 50.019 1.00 90.00 83 ASN A C 1
ATOM 618 O O . ASN A 1 83 ? -26.866 8.145 49.079 1.00 90.00 83 ASN A O 1
ATOM 622 N N . LEU A 1 84 ? -28.381 6.782 50.036 1.00 91.44 84 LEU A N 1
ATOM 623 C CA . LEU A 1 84 ? -28.434 5.823 48.929 1.00 91.44 84 LEU A CA 1
ATOM 624 C C . LEU A 1 84 ? -29.048 6.446 47.671 1.00 91.44 84 LEU A C 1
ATOM 626 O O . LEU A 1 84 ? -28.467 6.319 46.596 1.00 91.44 84 LEU A O 1
ATOM 630 N N . THR A 1 85 ? -30.144 7.199 47.800 1.00 91.88 85 THR A N 1
ATOM 631 C CA . THR A 1 85 ? -30.753 7.921 46.671 1.00 91.88 85 THR A CA 1
ATOM 632 C C . THR A 1 85 ? -29.772 8.920 46.049 1.00 91.88 85 THR A C 1
ATOM 634 O O . THR A 1 85 ? -29.604 8.953 44.832 1.00 91.88 85 THR A O 1
ATOM 637 N N . ALA A 1 86 ? -29.033 9.676 46.868 1.00 90.12 86 ALA A N 1
ATOM 638 C CA . ALA A 1 86 ? -28.019 10.605 46.365 1.00 90.12 86 ALA A CA 1
ATOM 639 C C . ALA A 1 86 ? -26.845 9.896 45.654 1.00 90.12 86 ALA A C 1
ATOM 641 O O . ALA A 1 86 ? -26.239 10.455 44.736 1.00 90.12 86 ALA A O 1
ATOM 642 N N . GLN A 1 87 ? -26.491 8.674 46.068 1.00 89.62 87 GLN A N 1
ATOM 643 C CA . GLN A 1 87 ? -25.483 7.864 45.374 1.00 89.62 87 GLN A CA 1
ATOM 644 C C . GLN A 1 87 ? -25.994 7.340 44.029 1.00 89.62 87 GLN A C 1
ATOM 646 O O . GLN A 1 87 ? -25.247 7.371 43.051 1.00 89.62 87 GLN A O 1
ATOM 651 N N . GLU A 1 88 ? -27.255 6.917 43.964 1.00 93.62 88 GLU A N 1
ATOM 652 C CA . GLU A 1 88 ? -27.897 6.452 42.734 1.00 93.62 88 GLU A CA 1
ATOM 653 C C . GLU A 1 88 ? -27.964 7.563 41.673 1.00 93.62 88 GLU A C 1
ATOM 655 O O . GLU A 1 88 ? -27.558 7.360 40.528 1.00 93.62 88 GLU A O 1
ATOM 660 N N . GLU A 1 89 ? -28.357 8.779 42.060 1.00 95.19 89 GLU A N 1
ATOM 661 C CA . GLU A 1 89 ? -28.366 9.938 41.157 1.00 95.19 89 GLU A CA 1
ATOM 662 C C . GLU A 1 89 ? -26.966 10.262 40.608 1.00 95.19 89 GLU A C 1
ATOM 664 O O . GLU A 1 89 ? -26.798 10.529 39.413 1.00 95.19 89 GLU A O 1
ATOM 669 N N . ARG A 1 90 ? -25.929 10.187 41.457 1.00 92.25 90 ARG A N 1
ATOM 670 C CA . ARG A 1 90 ? -24.532 10.377 41.028 1.00 92.25 90 ARG A CA 1
ATOM 671 C C . ARG A 1 90 ? -24.079 9.289 40.059 1.00 92.25 90 ARG A C 1
ATOM 673 O O . ARG A 1 90 ? -23.404 9.610 39.080 1.00 92.25 90 ARG A O 1
ATOM 680 N N . ALA A 1 91 ? -24.443 8.032 40.305 1.00 90.06 91 ALA A N 1
ATOM 681 C CA . ALA A 1 91 ? -24.118 6.920 39.415 1.00 90.06 91 ALA A CA 1
ATOM 682 C C . ALA A 1 91 ? -24.774 7.100 38.036 1.00 90.06 91 ALA A C 1
ATOM 684 O O . ALA A 1 91 ? -24.097 6.986 37.014 1.00 90.06 91 ALA A O 1
ATOM 685 N N . ASN A 1 92 ? -26.050 7.491 38.000 1.00 90.94 92 ASN A N 1
ATOM 686 C CA . ASN A 1 92 ? -26.776 7.755 36.756 1.00 90.94 92 ASN A CA 1
ATOM 687 C C . ASN A 1 92 ? -26.173 8.924 35.959 1.00 90.94 92 ASN A C 1
ATOM 689 O O . ASN A 1 92 ? -26.049 8.848 34.734 1.00 90.94 92 ASN A O 1
ATOM 693 N N . LEU A 1 93 ? -25.715 9.981 36.638 1.00 94.88 93 LEU A N 1
ATOM 694 C CA . LEU A 1 93 ? -25.002 11.083 35.986 1.00 94.88 93 LEU A CA 1
ATOM 695 C C . LEU A 1 93 ? -23.670 10.627 35.367 1.00 94.88 93 LEU A C 1
ATOM 697 O O . LEU A 1 93 ? -23.325 11.057 34.264 1.00 94.88 93 LEU A O 1
ATOM 701 N N . ILE A 1 94 ? -22.917 9.767 36.060 1.00 91.31 94 ILE A N 1
ATOM 702 C CA . ILE A 1 94 ? -21.657 9.210 35.546 1.00 91.31 94 ILE A CA 1
ATOM 703 C C . ILE A 1 94 ? -21.921 8.353 34.304 1.00 91.31 94 ILE A C 1
ATOM 705 O O . ILE A 1 94 ? -21.246 8.540 33.293 1.00 91.31 94 ILE A O 1
ATOM 709 N N . LEU A 1 95 ? -22.928 7.476 34.344 1.00 91.56 95 LEU A N 1
ATOM 710 C CA . LEU A 1 95 ? -23.312 6.640 33.201 1.00 91.56 95 LEU A CA 1
ATOM 711 C C . LEU A 1 95 ? -23.701 7.482 31.977 1.00 91.56 95 LEU A C 1
ATOM 713 O O . LEU A 1 95 ? -23.248 7.206 30.866 1.00 91.56 95 LEU A O 1
ATOM 717 N N . SER A 1 96 ? -24.461 8.562 32.181 1.00 94.38 96 SER A N 1
ATOM 718 C CA . SER A 1 96 ? -24.817 9.500 31.109 1.00 94.38 96 SER A CA 1
ATOM 719 C C . SER A 1 96 ? -23.575 10.141 30.468 1.00 94.38 96 SER A C 1
ATOM 721 O O . SER A 1 96 ? -23.412 10.114 29.243 1.00 94.38 96 SER A O 1
ATOM 723 N N . LYS A 1 97 ? -22.631 10.628 31.285 1.00 94.56 97 LYS A N 1
ATOM 724 C CA . LYS A 1 97 ? -21.375 11.217 30.788 1.00 94.56 97 LYS A CA 1
ATOM 725 C C . LYS A 1 97 ? -20.513 10.208 30.028 1.00 94.56 97 LYS A C 1
ATOM 727 O O . LYS A 1 97 ? -19.965 10.559 28.988 1.00 94.56 97 LYS A O 1
ATOM 732 N N . LEU A 1 98 ? -20.420 8.967 30.510 1.00 91.75 98 LEU A N 1
ATOM 733 C CA . LEU A 1 98 ? -19.659 7.907 29.839 1.00 91.75 98 LEU A CA 1
ATOM 734 C C . LEU A 1 98 ? -20.220 7.586 28.451 1.00 91.75 98 LEU A C 1
ATOM 736 O O . LEU A 1 98 ? -19.449 7.507 27.500 1.00 91.75 98 LEU A O 1
ATOM 740 N N . SER A 1 99 ? -21.545 7.497 28.306 1.00 91.38 99 SER A N 1
ATOM 741 C CA . SER A 1 99 ? -22.153 7.239 26.991 1.00 91.38 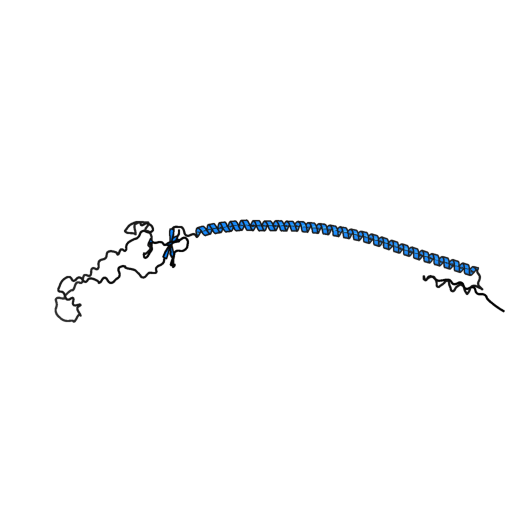99 SER A CA 1
ATOM 742 C C . SER A 1 99 ? -21.908 8.369 25.981 1.00 91.38 99 SER A C 1
ATOM 744 O O . SER A 1 99 ? -21.756 8.115 24.788 1.00 91.38 99 SER A O 1
ATOM 746 N N . THR A 1 100 ? -21.814 9.618 26.450 1.00 89.69 100 THR A N 1
ATOM 747 C CA . THR A 1 100 ? -21.464 10.765 25.596 1.00 89.69 100 THR A CA 1
ATOM 748 C C . THR A 1 100 ? -20.015 10.658 25.110 1.00 89.69 100 THR A C 1
ATOM 750 O O . THR A 1 100 ? -19.760 10.774 23.915 1.00 89.69 100 THR A O 1
ATOM 753 N N . ILE A 1 101 ? -19.080 10.335 26.012 1.00 86.06 101 ILE A N 1
ATOM 754 C CA . ILE A 1 101 ? -17.656 10.150 25.680 1.00 86.06 101 ILE A CA 1
ATOM 755 C C . ILE A 1 101 ? -17.457 9.011 24.666 1.00 86.06 101 ILE A C 1
ATOM 757 O O . ILE A 1 101 ? -16.652 9.131 23.740 1.00 86.06 101 ILE A O 1
ATOM 761 N N . GLU A 1 102 ? -18.194 7.908 24.803 1.00 89.62 102 GLU A N 1
ATOM 762 C CA . GLU A 1 102 ? -18.131 6.779 23.866 1.00 89.62 102 GLU A CA 1
ATOM 763 C C . GLU A 1 102 ? -18.590 7.177 22.452 1.00 89.62 102 GLU A C 1
ATOM 765 O O . GLU A 1 102 ? -17.968 6.804 21.453 1.00 89.62 102 GLU A O 1
ATOM 770 N N . LYS A 1 103 ? -19.636 8.004 22.357 1.00 83.75 103 LYS A N 1
ATOM 771 C CA . LYS A 1 103 ? -20.141 8.518 21.078 1.00 83.75 103 LYS A CA 1
ATOM 772 C C . LYS A 1 103 ? -19.155 9.473 20.407 1.00 83.75 103 LYS A C 1
ATOM 774 O O . LYS A 1 103 ? -18.884 9.332 19.215 1.00 83.75 103 LYS A O 1
ATOM 779 N N . ASP A 1 104 ? -18.593 10.402 21.176 1.00 83.88 104 ASP A N 1
ATOM 780 C CA . ASP A 1 104 ? -17.656 11.405 20.662 1.00 83.88 104 ASP A CA 1
ATOM 781 C C . ASP A 1 104 ? -16.340 10.764 20.199 1.00 83.88 104 ASP A C 1
ATOM 783 O O . ASP A 1 104 ? -15.830 11.085 19.124 1.00 83.88 104 ASP A O 1
ATOM 787 N N . SER A 1 105 ? -15.820 9.796 20.963 1.00 76.88 105 SER A N 1
ATOM 788 C CA . SER A 1 105 ? -14.612 9.050 20.582 1.00 76.88 105 SER A CA 1
ATOM 789 C C . SER A 1 105 ? -14.821 8.193 19.330 1.00 76.88 105 SER A C 1
ATOM 791 O O . SER A 1 105 ? -13.948 8.164 18.461 1.00 76.88 105 SER A O 1
ATOM 793 N N . SER A 1 106 ? -15.988 7.560 19.183 1.00 74.12 106 SER A N 1
ATOM 794 C CA . SER A 1 106 ? -16.322 6.780 17.985 1.00 74.12 106 SER A CA 1
ATOM 795 C C . SER A 1 106 ? -16.382 7.654 16.728 1.00 74.12 106 SER A C 1
ATOM 797 O O . SER A 1 106 ? -15.807 7.290 15.704 1.00 74.12 106 SER A O 1
ATOM 799 N N . ASN A 1 107 ? -17.008 8.834 16.807 1.00 68.94 107 ASN A N 1
ATOM 800 C CA . ASN A 1 107 ? -17.082 9.762 15.673 1.00 68.94 107 ASN A CA 1
ATOM 801 C C . ASN A 1 107 ? -15.699 10.291 15.263 1.00 68.94 107 ASN A C 1
ATOM 803 O O . ASN A 1 107 ? -15.383 10.340 14.075 1.00 68.94 107 ASN A O 1
ATOM 807 N N . GLN A 1 108 ? -14.844 10.626 16.234 1.00 69.88 108 GLN A N 1
ATOM 808 C CA . GLN A 1 108 ? -13.509 11.155 15.953 1.00 69.88 108 GLN A CA 1
ATOM 809 C C . GLN A 1 108 ? -12.593 10.126 15.265 1.00 69.88 108 GLN A C 1
ATOM 811 O O . GLN A 1 108 ? -11.807 10.484 14.385 1.00 69.88 108 GLN A O 1
ATOM 816 N N . VAL A 1 109 ? -12.694 8.843 15.634 1.00 66.62 109 VAL A N 1
ATOM 817 C CA . VAL A 1 109 ? -11.916 7.763 15.001 1.00 66.62 109 VAL A CA 1
ATOM 818 C C . VAL A 1 109 ? -12.335 7.549 13.542 1.00 66.62 109 VAL A C 1
ATOM 820 O O . VAL A 1 109 ? -11.473 7.314 12.694 1.00 66.62 109 VAL A O 1
ATOM 823 N N . VAL A 1 110 ? -13.628 7.672 13.230 1.00 68.50 110 VAL A N 1
ATOM 824 C CA . VAL A 1 110 ? -14.142 7.511 11.859 1.00 68.50 110 VAL A CA 1
ATOM 825 C C . VAL A 1 110 ? -13.652 8.643 10.947 1.00 68.50 110 VAL A C 1
ATOM 827 O O . VAL A 1 110 ? -13.083 8.368 9.891 1.00 68.50 110 VAL A O 1
ATOM 830 N N . GLU A 1 111 ? -13.754 9.905 11.376 1.00 62.56 111 GLU A N 1
ATOM 831 C CA . GLU A 1 111 ? -13.332 11.059 10.561 1.00 62.56 111 GLU A CA 1
ATOM 832 C C . GLU A 1 111 ? -11.821 11.082 10.265 1.00 62.56 111 GLU A C 1
ATOM 834 O O . GLU A 1 111 ? -11.390 11.525 9.194 1.00 62.56 111 GLU A O 1
ATOM 839 N N . LEU A 1 112 ? -10.990 10.594 11.190 1.00 61.81 112 LEU A N 1
ATOM 840 C CA . LEU A 1 112 ? -9.545 10.492 10.973 1.00 61.81 112 LEU A CA 1
ATOM 841 C C . LEU A 1 112 ? -9.178 9.399 9.963 1.00 61.81 112 LEU A C 1
ATOM 843 O O . LEU A 1 112 ? -8.160 9.525 9.280 1.00 61.81 112 LEU A O 1
ATOM 847 N N . ASN A 1 113 ? -9.973 8.336 9.848 1.00 70.25 113 ASN A N 1
ATOM 848 C CA . ASN A 1 113 ? -9.667 7.237 8.939 1.00 70.25 113 ASN A CA 1
ATOM 849 C C . ASN A 1 113 ? -9.973 7.608 7.478 1.00 70.25 113 ASN A C 1
ATOM 851 O O . ASN A 1 113 ? -9.133 7.402 6.600 1.00 70.25 113 ASN A O 1
ATOM 855 N N . ASP A 1 114 ? -11.118 8.243 7.227 1.00 72.31 114 ASP A N 1
ATOM 856 C CA . ASP A 1 114 ? -11.564 8.569 5.866 1.00 72.31 114 ASP A CA 1
ATOM 857 C C . ASP A 1 114 ? -10.665 9.623 5.198 1.00 72.31 114 ASP A C 1
ATOM 859 O O . ASP A 1 114 ? -10.188 9.435 4.074 1.00 72.31 114 ASP A O 1
ATOM 863 N N . ASN A 1 115 ? -10.324 10.689 5.929 1.00 70.50 115 ASN A N 1
ATOM 864 C CA . ASN A 1 115 ? -9.473 11.766 5.414 1.00 70.50 115 ASN A CA 1
ATOM 865 C C . ASN A 1 115 ? -8.033 11.303 5.126 1.00 70.50 115 ASN A C 1
ATOM 867 O O . ASN A 1 115 ? -7.397 11.755 4.167 1.00 70.50 115 ASN A O 1
ATOM 871 N N . ASN A 1 116 ? -7.499 10.391 5.943 1.00 76.44 116 ASN A N 1
ATOM 872 C CA . ASN A 1 116 ? -6.147 9.870 5.753 1.00 76.44 116 ASN A CA 1
ATOM 873 C C . ASN A 1 116 ? -6.076 8.876 4.590 1.00 76.44 116 ASN A C 1
ATOM 875 O O . ASN A 1 116 ? -5.105 8.903 3.829 1.00 76.44 116 ASN A O 1
ATOM 879 N N . MET A 1 117 ? -7.106 8.049 4.400 1.00 76.06 117 MET A N 1
ATOM 880 C CA . MET A 1 117 ? -7.156 7.102 3.286 1.00 76.06 117 MET A CA 1
ATOM 881 C C . MET A 1 117 ? -7.284 7.805 1.935 1.00 76.06 117 MET A C 1
ATOM 883 O O . MET A 1 117 ? -6.557 7.452 1.005 1.00 76.06 117 MET A O 1
ATOM 887 N N . GLU A 1 118 ? -8.112 8.847 1.824 1.00 81.19 118 GLU A N 1
ATOM 888 C CA . GLU A 1 118 ? -8.220 9.625 0.584 1.00 81.19 118 GLU A CA 1
ATOM 889 C C . GLU A 1 118 ? -6.892 10.322 0.238 1.00 81.19 118 GLU A C 1
ATOM 891 O O . GLU A 1 118 ? -6.443 10.314 -0.913 1.00 81.19 118 GLU A O 1
ATOM 896 N N . LYS A 1 119 ? -6.207 10.882 1.244 1.00 79.00 119 LYS A N 1
ATOM 897 C CA . LYS A 1 119 ? -4.905 11.534 1.056 1.00 79.00 119 LYS A CA 1
ATOM 898 C C . LYS A 1 119 ? -3.819 10.544 0.628 1.00 79.00 119 LYS A C 1
ATOM 900 O O . LYS A 1 119 ? -3.026 10.865 -0.259 1.00 79.00 119 LYS A O 1
ATOM 905 N N . LEU A 1 120 ? -3.797 9.344 1.211 1.00 80.56 120 LEU A N 1
ATOM 906 C CA . LEU A 1 120 ? -2.876 8.274 0.817 1.00 80.56 120 LEU A CA 1
ATOM 907 C C . LEU A 1 120 ? -3.164 7.771 -0.600 1.00 80.56 120 LEU A C 1
ATOM 909 O O . LEU A 1 120 ? -2.228 7.595 -1.376 1.00 80.56 120 LEU A O 1
ATOM 913 N N . GLN A 1 121 ? -4.435 7.602 -0.970 1.00 84.00 121 GLN A N 1
ATOM 914 C CA . GLN A 1 121 ? -4.822 7.195 -2.323 1.00 84.00 121 GLN A CA 1
ATOM 915 C C . GLN A 1 121 ? -4.409 8.232 -3.371 1.00 84.00 121 GLN A C 1
ATOM 917 O O . GLN A 1 121 ? -3.803 7.869 -4.380 1.00 84.00 121 GLN A O 1
ATOM 922 N N . LYS A 1 122 ? -4.659 9.524 -3.118 1.00 85.00 122 LYS A N 1
ATOM 923 C CA . LYS A 1 122 ? -4.230 10.612 -4.016 1.00 85.00 122 LYS A CA 1
ATOM 924 C C . LYS A 1 122 ? -2.708 10.698 -4.127 1.00 85.00 122 LYS A C 1
ATOM 926 O O . LYS A 1 122 ? -2.186 10.848 -5.229 1.00 85.00 122 LYS A O 1
ATOM 931 N N . GLY A 1 123 ? -1.997 10.558 -3.007 1.00 82.12 123 GLY A N 1
ATOM 932 C CA . GLY A 1 123 ? -0.534 10.539 -2.996 1.00 82.12 123 GLY A CA 1
ATOM 933 C C . GLY A 1 123 ? 0.026 9.378 -3.817 1.00 82.12 123 GLY A C 1
ATOM 934 O O . GLY A 1 123 ? 0.855 9.591 -4.700 1.00 82.12 123 GLY A O 1
ATOM 935 N N . LEU A 1 124 ? -0.490 8.168 -3.592 1.00 86.50 124 LEU A N 1
ATOM 936 C CA . LEU A 1 124 ? -0.037 6.962 -4.280 1.00 86.50 124 LEU A CA 1
ATOM 937 C C . LEU A 1 124 ? -0.348 6.993 -5.782 1.00 86.50 124 LEU A C 1
ATOM 939 O O . LEU A 1 124 ? 0.499 6.591 -6.574 1.00 86.50 124 LEU A O 1
ATOM 943 N N . ALA A 1 125 ? -1.513 7.509 -6.185 1.00 78.94 125 ALA A N 1
ATOM 944 C CA . ALA A 1 125 ? -1.853 7.688 -7.596 1.00 78.94 125 ALA A CA 1
ATOM 945 C C . ALA A 1 125 ? -0.884 8.659 -8.292 1.00 78.94 125 ALA A C 1
ATOM 947 O O . ALA A 1 125 ? -0.355 8.340 -9.355 1.00 78.94 125 ALA A O 1
ATOM 948 N N . SER A 1 126 ? -0.577 9.794 -7.651 1.00 79.62 126 SER A N 1
ATOM 949 C CA . SER A 1 126 ? 0.347 10.791 -8.210 1.00 79.62 126 SER A CA 1
ATOM 950 C C . SER A 1 126 ? 1.794 10.295 -8.307 1.00 79.62 126 SER A C 1
ATOM 952 O O . SER A 1 126 ? 2.514 10.661 -9.233 1.00 79.62 126 SER A O 1
ATOM 954 N N . GLU A 1 127 ? 2.234 9.442 -7.378 1.00 81.69 127 GLU A N 1
ATOM 955 C CA . GLU A 1 127 ? 3.543 8.792 -7.471 1.00 81.69 127 GLU A CA 1
ATOM 956 C C . GLU A 1 127 ? 3.541 7.713 -8.556 1.00 81.69 127 GLU A C 1
ATOM 958 O O . GLU A 1 127 ? 4.470 7.651 -9.355 1.00 81.69 127 GLU A O 1
ATOM 963 N N . TYR A 1 128 ? 2.476 6.913 -8.660 1.00 78.19 128 TYR A N 1
ATOM 964 C CA . TYR A 1 128 ? 2.371 5.880 -9.690 1.00 78.19 128 TYR A CA 1
ATOM 965 C C . TYR A 1 128 ? 2.446 6.463 -11.106 1.00 78.19 128 TYR A C 1
ATOM 967 O O . TYR A 1 128 ? 3.117 5.885 -11.957 1.00 78.19 128 TYR A O 1
ATOM 975 N N . GLU A 1 129 ? 1.846 7.632 -11.350 1.00 75.69 129 GLU A N 1
ATOM 976 C CA . GLU A 1 129 ? 1.950 8.344 -12.633 1.00 75.69 129 GLU A CA 1
ATOM 977 C C . GLU A 1 129 ? 3.393 8.727 -12.993 1.00 75.69 129 GLU A C 1
ATOM 979 O O . GLU A 1 129 ? 3.776 8.625 -14.157 1.00 75.69 129 GLU A O 1
ATOM 984 N N . LYS A 1 130 ? 4.237 9.076 -12.012 1.00 76.69 130 LYS A N 1
ATOM 985 C CA . LYS A 1 130 ? 5.662 9.376 -12.258 1.00 76.69 130 LYS A CA 1
ATOM 986 C C . LYS A 1 130 ? 6.467 8.143 -12.663 1.00 76.69 130 LYS A C 1
ATOM 988 O O . LYS A 1 130 ? 7.493 8.277 -13.326 1.00 76.69 130 LYS A O 1
ATOM 993 N N . PHE A 1 131 ? 6.018 6.954 -12.265 1.00 81.75 131 PHE A N 1
ATOM 994 C CA . PHE A 1 131 ? 6.662 5.684 -12.603 1.00 81.75 131 PHE A CA 1
ATOM 995 C C . PHE A 1 131 ? 6.092 5.029 -13.866 1.00 81.75 131 PHE A C 1
ATOM 997 O O . PHE A 1 131 ? 6.615 4.000 -14.306 1.00 81.75 131 PHE A O 1
ATOM 1004 N N . GLN A 1 132 ? 5.052 5.599 -14.483 1.00 87.94 132 GLN A N 1
ATOM 1005 C CA . GLN A 1 132 ? 4.559 5.087 -15.755 1.00 87.94 132 GLN A CA 1
ATOM 1006 C C . GLN A 1 132 ? 5.545 5.430 -16.872 1.00 87.94 132 GLN A C 1
ATOM 1008 O O . GLN A 1 132 ? 5.847 6.591 -17.140 1.00 87.94 132 GLN A O 1
ATOM 1013 N N . MET A 1 133 ? 6.046 4.390 -17.541 1.00 92.31 133 MET A N 1
ATOM 1014 C CA . MET A 1 133 ? 6.842 4.557 -18.755 1.00 92.31 133 MET A CA 1
ATOM 1015 C C . MET A 1 133 ? 6.014 5.337 -19.785 1.00 92.31 133 MET A C 1
ATOM 1017 O O . MET A 1 133 ? 4.874 4.938 -20.046 1.00 92.31 133 MET A O 1
ATOM 1021 N N . PRO A 1 134 ? 6.552 6.423 -20.368 1.00 94.31 134 PRO A N 1
ATOM 1022 C CA . PRO A 1 134 ? 5.806 7.222 -21.327 1.00 94.31 134 PRO A CA 1
ATOM 1023 C C . PRO A 1 134 ? 5.477 6.401 -22.578 1.00 94.31 134 PRO A C 1
ATOM 1025 O O . PRO A 1 134 ? 6.253 5.535 -22.991 1.00 94.31 134 PRO A O 1
ATOM 1028 N N . SER A 1 135 ? 4.335 6.698 -23.203 1.00 95.19 135 SER A N 1
ATOM 1029 C CA . SER A 1 135 ? 3.991 6.147 -24.519 1.00 95.19 135 SER A CA 1
ATOM 1030 C C . SER A 1 135 ? 5.109 6.447 -25.524 1.00 95.19 135 SER A C 1
ATOM 1032 O O . SER A 1 135 ? 5.666 7.546 -25.533 1.00 95.19 135 SER A O 1
ATOM 1034 N N . GLY A 1 136 ? 5.449 5.468 -26.359 1.00 95.62 136 GLY A N 1
ATOM 1035 C CA . GLY A 1 136 ? 6.575 5.527 -27.295 1.00 95.62 136 GLY A CA 1
ATOM 1036 C C . GLY A 1 136 ? 7.929 5.120 -26.700 1.00 95.62 136 GLY A C 1
ATOM 1037 O O . GLY A 1 136 ? 8.926 5.072 -27.421 1.00 95.62 136 GLY A O 1
ATOM 1038 N N . ALA A 1 137 ? 8.010 4.806 -25.399 1.00 96.38 137 ALA A N 1
ATOM 1039 C CA . ALA A 1 137 ? 9.230 4.246 -24.819 1.00 96.38 137 ALA A CA 1
ATOM 1040 C C . ALA A 1 137 ? 9.534 2.871 -25.432 1.00 96.38 137 ALA A C 1
ATOM 1042 O O . ALA A 1 137 ? 8.671 1.995 -25.432 1.00 96.38 137 ALA A O 1
ATOM 1043 N N . VAL A 1 138 ? 10.768 2.666 -25.905 1.00 97.19 138 VAL A N 1
ATOM 1044 C CA . VAL A 1 138 ? 11.232 1.390 -26.472 1.00 97.19 138 VAL A CA 1
ATOM 1045 C C . VAL A 1 138 ? 12.195 0.709 -25.503 1.00 97.19 138 VAL A C 1
ATOM 1047 O O . VAL A 1 138 ? 13.205 1.295 -25.115 1.00 97.19 138 VAL A O 1
ATOM 1050 N N . ILE A 1 139 ? 11.893 -0.532 -25.116 1.00 97.44 139 ILE A N 1
ATOM 1051 C CA . ILE A 1 139 ? 12.690 -1.331 -24.171 1.00 97.44 139 ILE A CA 1
ATOM 1052 C C . ILE A 1 139 ? 12.879 -2.747 -24.726 1.00 97.44 139 ILE A C 1
ATOM 1054 O O . ILE A 1 139 ? 12.009 -3.269 -25.425 1.00 97.44 139 ILE A O 1
ATOM 1058 N N . SER A 1 140 ? 14.022 -3.371 -24.432 1.00 98.00 140 SER A N 1
ATOM 1059 C CA . SER A 1 140 ? 14.284 -4.773 -24.755 1.00 98.00 140 SER A CA 1
ATOM 1060 C C . SER A 1 140 ? 13.788 -5.718 -23.656 1.00 98.00 140 SER A C 1
ATOM 1062 O O . SER A 1 140 ? 13.945 -5.474 -22.461 1.00 98.00 140 SER A O 1
ATOM 1064 N N . PHE A 1 141 ? 13.211 -6.839 -24.069 1.00 98.06 141 PHE A N 1
ATOM 1065 C CA . PHE A 1 141 ? 12.656 -7.880 -23.221 1.00 98.06 141 PHE A CA 1
ATOM 1066 C C . PHE A 1 141 ? 13.289 -9.223 -23.579 1.00 98.06 141 PHE A C 1
ATOM 1068 O O . PHE A 1 141 ? 13.405 -9.586 -24.750 1.00 98.06 141 PHE A O 1
ATOM 1075 N N . ASN A 1 142 ? 13.642 -10.006 -22.562 1.00 98.19 142 ASN A N 1
ATOM 1076 C CA . ASN A 1 142 ? 13.970 -11.422 -22.729 1.00 98.19 142 ASN A CA 1
ATOM 1077 C C . ASN A 1 142 ? 12.679 -12.263 -22.693 1.00 98.19 142 ASN A C 1
ATOM 1079 O O . ASN A 1 142 ? 12.478 -13.082 -21.799 1.00 98.19 142 ASN A O 1
ATOM 1083 N N . LEU A 1 143 ? 11.750 -11.962 -23.604 1.00 97.94 143 LEU A N 1
ATOM 1084 C CA . LEU A 1 143 ? 10.431 -12.588 -23.721 1.00 97.94 143 LEU A CA 1
ATOM 1085 C C . LEU A 1 143 ? 10.149 -12.917 -25.189 1.00 97.94 143 LEU A C 1
ATOM 1087 O O . LEU A 1 143 ? 10.649 -12.246 -26.085 1.00 97.94 143 LEU A O 1
ATOM 1091 N N . ALA A 1 144 ? 9.292 -13.910 -25.436 1.00 97.88 144 ALA A N 1
ATOM 1092 C CA . ALA A 1 144 ? 8.865 -14.270 -26.791 1.00 97.88 144 ALA A CA 1
ATOM 1093 C C . ALA A 1 144 ? 7.776 -13.342 -27.366 1.00 97.88 144 ALA A C 1
ATOM 1095 O O . ALA A 1 144 ? 7.492 -13.411 -28.556 1.00 97.88 144 ALA A O 1
ATOM 1096 N N . ARG A 1 145 ? 7.117 -12.535 -26.521 1.00 98.12 145 ARG A N 1
ATOM 1097 C CA . ARG A 1 145 ? 6.041 -11.597 -26.887 1.00 98.12 145 ARG A CA 1
ATOM 1098 C C . ARG A 1 145 ? 6.088 -10.370 -25.979 1.00 98.12 145 ARG A C 1
ATOM 1100 O O . ARG A 1 145 ? 6.507 -10.483 -24.825 1.00 98.12 145 ARG A O 1
ATOM 1107 N N . CYS A 1 146 ? 5.612 -9.228 -26.472 1.00 98.25 146 CYS A N 1
ATOM 1108 C CA . CYS A 1 146 ? 5.548 -8.009 -25.669 1.00 98.25 146 CYS A CA 1
ATOM 1109 C C . CYS A 1 146 ? 4.538 -8.119 -24.514 1.00 98.25 146 CYS A C 1
ATOM 1111 O O . CYS A 1 146 ? 3.474 -8.725 -24.685 1.00 98.25 146 CYS A O 1
ATOM 1113 N N . PRO A 1 147 ? 4.831 -7.524 -23.340 1.00 97.94 147 PRO A N 1
ATOM 1114 C CA . PRO A 1 147 ? 3.870 -7.450 -22.243 1.00 97.94 147 PRO A CA 1
ATOM 1115 C C . PRO A 1 147 ? 2.589 -6.697 -22.629 1.00 97.94 147 PRO A C 1
ATOM 1117 O O . PRO A 1 147 ? 2.555 -5.918 -23.580 1.00 97.94 147 PRO A O 1
ATOM 1120 N N . LYS A 1 148 ? 1.521 -6.869 -21.842 1.00 97.31 148 LYS A N 1
ATOM 1121 C CA . LYS A 1 148 ? 0.264 -6.134 -22.050 1.00 97.31 148 LYS A CA 1
ATOM 1122 C C . LYS A 1 148 ? 0.506 -4.616 -22.035 1.00 97.31 148 LYS A C 1
ATOM 1124 O O . LYS A 1 148 ? 1.155 -4.096 -21.130 1.00 97.31 148 LYS A O 1
ATOM 1129 N N . GLY A 1 149 ? -0.066 -3.908 -23.011 1.00 96.50 149 GLY A N 1
ATOM 1130 C CA . GLY A 1 149 ? 0.111 -2.459 -23.173 1.00 96.50 149 GLY A CA 1
ATOM 1131 C C . GLY A 1 149 ? 1.418 -2.064 -23.868 1.00 96.50 149 GLY A C 1
ATOM 1132 O O . GLY A 1 149 ? 1.815 -0.905 -23.775 1.00 96.50 149 GLY A O 1
ATOM 1133 N N . TRP A 1 150 ? 2.078 -3.021 -24.519 1.00 98.31 150 TRP A N 1
ATOM 1134 C CA . TRP A 1 150 ? 3.247 -2.829 -25.367 1.00 98.31 150 TRP A CA 1
ATOM 1135 C C . TRP A 1 150 ? 3.012 -3.505 -26.721 1.00 98.31 150 TRP A C 1
ATOM 1137 O O . TRP A 1 150 ? 2.269 -4.486 -26.808 1.00 98.31 150 TRP A O 1
ATOM 1147 N N . LYS A 1 151 ? 3.662 -3.000 -27.768 1.00 98.31 151 LYS A N 1
ATOM 1148 C CA . LYS A 1 151 ? 3.669 -3.579 -29.118 1.00 98.31 151 LYS A CA 1
ATOM 1149 C C . LYS A 1 151 ? 5.105 -3.882 -29.532 1.00 98.31 151 LYS A C 1
ATOM 1151 O O . LYS A 1 151 ? 6.017 -3.206 -29.076 1.00 98.31 151 LYS A O 1
ATOM 1156 N N . GLU A 1 152 ? 5.322 -4.886 -30.375 1.00 98.38 152 GLU A N 1
ATOM 1157 C CA . GLU A 1 152 ? 6.655 -5.160 -30.922 1.00 98.38 152 GLU A CA 1
ATOM 1158 C C . GLU A 1 152 ? 7.167 -3.971 -31.744 1.00 98.38 152 GLU A C 1
ATOM 1160 O O . GLU A 1 152 ? 6.438 -3.394 -32.553 1.00 98.38 152 GLU A O 1
ATOM 1165 N N . PHE A 1 153 ? 8.427 -3.601 -31.522 1.00 97.88 153 PHE A N 1
ATOM 1166 C CA . PHE A 1 153 ? 9.094 -2.532 -32.254 1.00 97.88 153 PHE A CA 1
ATOM 1167 C C . PHE A 1 153 ? 9.772 -3.117 -33.500 1.00 97.88 153 PHE A C 1
ATOM 1169 O O . PHE A 1 153 ? 10.980 -3.362 -33.529 1.00 97.88 153 PHE A O 1
ATOM 1176 N N . GLU A 1 154 ? 8.961 -3.355 -34.534 1.00 97.62 154 GLU A N 1
ATOM 1177 C CA . GLU A 1 154 ? 9.348 -3.982 -35.810 1.00 97.62 154 GLU A CA 1
ATOM 1178 C C . GLU A 1 154 ? 10.625 -3.408 -36.463 1.00 97.62 154 GLU A C 1
ATOM 1180 O O . GLU A 1 154 ? 11.411 -4.193 -37.014 1.00 97.62 154 GLU A O 1
ATOM 1185 N N . PRO A 1 155 ? 10.928 -2.089 -36.386 1.00 97.19 155 PRO A N 1
ATOM 1186 C CA . PRO A 1 155 ? 12.174 -1.562 -36.937 1.00 97.19 155 PRO A CA 1
ATOM 1187 C C . PRO A 1 155 ? 13.438 -2.225 -36.367 1.00 97.19 155 PRO A C 1
ATOM 1189 O O . PRO A 1 155 ? 14.434 -2.331 -37.081 1.00 97.19 155 PRO A O 1
ATOM 1192 N N . ALA A 1 156 ? 13.410 -2.732 -35.129 1.00 97.25 156 ALA A N 1
ATOM 1193 C CA . ALA A 1 156 ? 14.567 -3.363 -34.486 1.00 97.25 156 ALA A CA 1
ATOM 1194 C C . ALA A 1 156 ? 14.754 -4.860 -34.808 1.00 97.25 156 ALA A C 1
ATOM 1196 O O . ALA A 1 156 ? 15.746 -5.450 -34.381 1.00 97.25 156 ALA A O 1
ATOM 1197 N N . TYR A 1 157 ? 13.853 -5.505 -35.557 1.00 96.69 157 TYR A N 1
ATOM 1198 C CA . TYR A 1 157 ? 13.981 -6.936 -35.862 1.00 96.69 157 TYR A CA 1
ATOM 1199 C C . TYR A 1 157 ? 15.266 -7.267 -36.619 1.00 96.69 157 TYR A C 1
ATOM 1201 O O . TYR A 1 157 ? 15.440 -6.860 -37.766 1.00 96.69 157 TYR A O 1
ATOM 1209 N N . GLY A 1 158 ? 16.150 -8.038 -35.977 1.00 93.62 158 GLY A N 1
ATOM 1210 C CA . GLY A 1 158 ? 17.423 -8.467 -36.560 1.00 93.62 158 GLY A CA 1
ATOM 1211 C C . GLY A 1 158 ? 18.403 -7.325 -36.839 1.00 93.62 158 GLY A C 1
ATOM 1212 O O . GLY A 1 158 ? 19.370 -7.535 -37.561 1.00 93.62 158 GLY A O 1
ATOM 1213 N N . ARG A 1 159 ? 18.162 -6.122 -36.299 1.00 94.06 159 ARG A N 1
ATOM 1214 C CA . ARG A 1 159 ? 18.968 -4.924 -36.566 1.00 94.06 159 ARG A CA 1
ATOM 1215 C C . ARG A 1 159 ? 19.604 -4.401 -35.290 1.00 94.06 159 ARG A C 1
ATOM 1217 O O . ARG A 1 159 ? 19.057 -4.535 -34.197 1.00 94.06 159 ARG A O 1
ATOM 1224 N N . PHE A 1 160 ? 20.751 -3.747 -35.437 1.00 93.50 160 PHE A N 1
ATOM 1225 C CA . PHE A 1 160 ? 21.340 -2.988 -34.342 1.00 93.50 160 PHE A CA 1
ATOM 1226 C C . PHE A 1 160 ? 20.575 -1.683 -34.123 1.00 93.50 160 PHE A C 1
ATOM 1228 O O . PHE A 1 160 ? 20.274 -0.954 -35.068 1.00 93.50 160 PHE A O 1
ATOM 1235 N N . VAL A 1 161 ? 20.290 -1.373 -32.859 1.00 94.69 161 VAL A N 1
ATOM 1236 C CA . VAL A 1 161 ? 19.723 -0.080 -32.468 1.00 94.69 161 VAL A CA 1
ATOM 1237 C C . VAL A 1 161 ? 20.866 0.905 -32.251 1.00 94.69 161 VAL A C 1
ATOM 1239 O O . VAL A 1 161 ? 21.814 0.619 -31.521 1.00 94.69 161 VAL A O 1
ATOM 1242 N N . ARG A 1 162 ? 20.763 2.087 -32.862 1.00 94.06 162 ARG A N 1
ATOM 1243 C CA . ARG A 1 162 ? 21.689 3.206 -32.656 1.00 94.06 162 ARG A CA 1
ATOM 1244 C C . ARG A 1 162 ? 20.941 4.452 -32.196 1.00 94.06 162 ARG A C 1
ATOM 1246 O O . ARG A 1 162 ? 19.756 4.611 -32.477 1.00 94.06 162 ARG A O 1
ATOM 1253 N N . GLY A 1 163 ? 21.643 5.347 -31.504 1.00 94.25 163 GLY A N 1
ATOM 1254 C CA . GLY A 1 163 ? 21.095 6.648 -31.122 1.00 94.25 163 GLY A CA 1
ATOM 1255 C C . GLY A 1 163 ? 20.862 7.556 -32.333 1.00 94.25 163 GLY A C 1
ATOM 1256 O O . GLY A 1 163 ? 21.627 7.516 -33.301 1.00 94.25 163 GLY A O 1
ATOM 1257 N N . ILE A 1 164 ? 19.820 8.390 -32.256 1.00 94.69 164 ILE A N 1
ATOM 1258 C CA . ILE A 1 164 ? 19.546 9.445 -33.240 1.00 94.69 164 ILE A CA 1
ATOM 1259 C C . ILE A 1 164 ? 20.604 10.542 -33.101 1.00 94.69 164 ILE A C 1
ATOM 1261 O O . ILE A 1 164 ? 20.738 11.151 -32.036 1.00 94.69 164 ILE A O 1
ATOM 1265 N N . ASP A 1 165 ? 21.311 10.838 -34.190 1.00 95.19 165 ASP A N 1
ATOM 1266 C CA . ASP A 1 165 ? 22.160 12.021 -34.267 1.00 95.19 165 ASP A CA 1
ATOM 1267 C C . ASP A 1 165 ? 21.300 13.271 -34.490 1.00 95.19 165 ASP A C 1
ATOM 1269 O O . ASP A 1 165 ? 20.963 13.638 -35.614 1.00 95.19 165 ASP A O 1
ATOM 1273 N N . LYS A 1 166 ? 20.955 13.948 -33.393 1.00 93.88 166 LYS A N 1
ATOM 1274 C CA . LYS A 1 166 ? 20.187 15.201 -33.434 1.00 93.88 166 LYS A CA 1
ATOM 1275 C C . LYS A 1 166 ? 20.959 16.367 -34.060 1.00 93.88 166 LYS A C 1
ATOM 1277 O O . LYS A 1 166 ? 20.350 17.385 -34.369 1.00 93.88 166 LYS A O 1
ATOM 1282 N N . THR A 1 167 ? 22.280 16.254 -34.199 1.00 94.38 167 THR A N 1
ATOM 1283 C CA . THR A 1 167 ? 23.123 17.327 -34.746 1.00 94.38 167 THR A CA 1
ATOM 1284 C C . THR A 1 167 ? 23.289 17.230 -36.258 1.00 94.38 167 THR A C 1
ATOM 1286 O O . THR A 1 167 ? 23.611 18.236 -36.888 1.00 94.38 167 THR A O 1
ATOM 1289 N N . GLY A 1 168 ? 23.092 16.035 -36.827 1.00 91.69 168 GLY A N 1
ATOM 1290 C CA . GLY A 1 168 ? 23.349 15.734 -38.236 1.00 91.69 168 GLY A CA 1
ATOM 1291 C C . GLY A 1 168 ? 24.826 15.829 -38.632 1.00 91.69 168 GLY A C 1
ATOM 1292 O O . GLY A 1 168 ? 25.122 15.998 -39.810 1.00 91.69 168 GLY A O 1
ATOM 1293 N N . ARG A 1 169 ? 25.751 15.806 -37.663 1.00 92.88 169 ARG A N 1
ATOM 1294 C CA . ARG A 1 169 ? 27.203 15.949 -37.885 1.00 92.88 169 ARG A CA 1
ATOM 1295 C C . ARG A 1 169 ? 27.970 14.633 -37.767 1.00 92.88 169 ARG A C 1
ATOM 1297 O O . ARG A 1 169 ? 29.126 14.574 -38.168 1.00 92.88 169 ARG A O 1
ATOM 1304 N N . ILE A 1 170 ? 27.363 13.623 -37.154 1.00 93.00 170 ILE A N 1
ATOM 1305 C CA . ILE A 1 170 ? 27.952 12.314 -36.860 1.00 93.00 170 ILE A CA 1
ATOM 1306 C C . ILE A 1 170 ? 27.434 11.277 -37.859 1.00 93.00 170 ILE A C 1
ATOM 1308 O O . ILE A 1 170 ? 28.188 10.408 -38.289 1.00 93.00 170 ILE A O 1
ATOM 1312 N N . ASP A 1 171 ? 26.151 11.344 -38.221 1.00 91.12 171 ASP A N 1
ATOM 1313 C CA . ASP A 1 171 ? 25.575 10.468 -39.238 1.00 91.12 171 ASP A CA 1
ATOM 1314 C C . ASP A 1 171 ? 25.855 11.024 -40.650 1.00 91.12 171 ASP A C 1
ATOM 1316 O O . ASP A 1 171 ? 25.417 12.138 -40.947 1.00 91.12 171 ASP A O 1
ATOM 1320 N N . PRO A 1 172 ? 26.569 10.289 -41.527 1.00 89.62 172 PRO A N 1
ATOM 1321 C CA . PRO A 1 172 ? 26.893 10.763 -42.875 1.00 89.62 172 PRO A CA 1
ATOM 1322 C C . PRO A 1 172 ? 25.654 10.988 -43.752 1.00 89.62 172 PRO A C 1
ATOM 1324 O O . PRO A 1 172 ? 25.720 11.781 -44.688 1.00 89.62 172 PRO A O 1
ATOM 1327 N N . ASP A 1 173 ? 24.526 10.347 -43.424 1.00 89.88 173 ASP A N 1
ATOM 1328 C CA . ASP A 1 173 ? 23.258 10.522 -44.139 1.00 89.88 173 ASP A CA 1
ATOM 1329 C C . ASP A 1 173 ? 22.372 11.622 -43.510 1.00 89.88 173 ASP A C 1
ATOM 1331 O O . ASP A 1 173 ? 21.232 11.826 -43.931 1.00 89.88 173 ASP A O 1
ATOM 1335 N N . GLY A 1 174 ? 22.876 12.337 -42.495 1.00 90.94 174 GLY A N 1
ATOM 1336 C CA . GLY A 1 174 ? 22.185 13.434 -41.817 1.00 90.94 174 GLY A CA 1
ATOM 1337 C C . GLY A 1 174 ? 21.230 13.003 -40.695 1.00 90.94 174 GLY A C 1
ATOM 1338 O O . GLY A 1 174 ? 21.331 11.919 -40.121 1.00 90.94 174 GLY A O 1
ATOM 1339 N N . VAL A 1 175 ? 20.300 13.894 -40.325 1.00 92.81 175 VAL A N 1
ATOM 1340 C CA . VAL A 1 175 ? 19.363 13.660 -39.211 1.00 92.81 175 VAL A CA 1
ATOM 1341 C C . VAL A 1 175 ? 18.315 12.620 -39.604 1.00 92.81 175 VAL A C 1
ATOM 1343 O O . VAL A 1 175 ? 17.562 12.805 -40.558 1.00 92.81 175 VAL A O 1
ATOM 1346 N N . ARG A 1 176 ? 18.221 11.552 -38.812 1.00 92.12 176 ARG A N 1
ATOM 1347 C CA . ARG A 1 176 ? 17.227 10.484 -38.972 1.00 92.12 176 ARG A CA 1
ATOM 1348 C C . ARG A 1 176 ? 16.119 10.587 -37.928 1.00 92.12 176 ARG A C 1
ATOM 1350 O O . ARG A 1 176 ? 16.351 11.050 -36.812 1.00 92.12 176 ARG A O 1
ATOM 1357 N N . LEU A 1 177 ? 14.919 10.136 -38.279 1.00 93.19 177 LEU A N 1
ATOM 1358 C CA . LEU A 1 177 ? 13.797 10.003 -37.352 1.00 93.19 177 LEU A CA 1
ATOM 1359 C C . LEU A 1 177 ? 13.849 8.642 -36.642 1.00 93.19 177 LEU A C 1
ATOM 1361 O O . LEU A 1 177 ? 14.568 7.722 -37.043 1.00 93.19 177 LEU A O 1
ATOM 1365 N N . SER A 1 178 ? 13.075 8.510 -35.563 1.00 93.25 178 SER A N 1
ATOM 1366 C CA . SER A 1 178 ? 12.898 7.220 -34.892 1.00 93.25 178 SER A CA 1
ATOM 1367 C C . SER A 1 178 ? 12.321 6.193 -35.871 1.00 93.25 178 SER A C 1
ATOM 1369 O O . SER A 1 178 ? 11.371 6.490 -36.592 1.00 93.25 178 SER A O 1
ATOM 1371 N N . GLY A 1 179 ? 12.908 4.996 -35.909 1.00 93.06 179 GLY A N 1
ATOM 1372 C CA . GLY A 1 179 ? 12.487 3.915 -36.804 1.00 93.06 179 GLY A CA 1
ATOM 1373 C C . GLY A 1 179 ? 13.084 3.951 -38.217 1.00 93.06 179 GLY A C 1
ATOM 1374 O O . GLY A 1 179 ? 12.861 3.006 -38.971 1.00 93.06 179 GLY A O 1
ATOM 1375 N N . ASN A 1 180 ? 13.872 4.970 -38.591 1.00 95.44 180 ASN A N 1
ATOM 1376 C CA . ASN A 1 180 ? 14.609 4.943 -39.859 1.00 95.44 180 ASN A CA 1
ATOM 1377 C C . ASN A 1 180 ? 15.592 3.763 -39.905 1.00 95.44 180 ASN A C 1
ATOM 1379 O O . ASN A 1 180 ? 16.397 3.571 -38.994 1.00 95.44 180 ASN A O 1
ATOM 1383 N N . ILE A 1 181 ? 15.554 3.008 -41.004 1.00 95.25 181 ILE A N 1
ATOM 1384 C CA . ILE A 1 181 ? 16.462 1.886 -41.254 1.00 95.25 181 ILE A CA 1
ATOM 1385 C C . ILE A 1 181 ? 17.681 2.393 -42.025 1.00 95.25 181 ILE A C 1
ATOM 1387 O O . ILE A 1 181 ? 17.545 3.104 -43.020 1.00 95.25 181 ILE 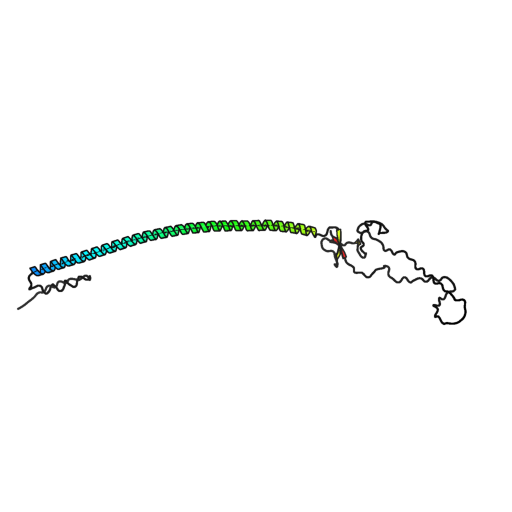A O 1
ATOM 1391 N N . GLN A 1 182 ? 18.865 1.994 -41.569 1.00 92.62 182 GLN A N 1
ATOM 1392 C CA . GLN A 1 182 ? 20.124 2.179 -42.280 1.00 92.62 182 GLN A CA 1
ATOM 1393 C C . GLN A 1 182 ? 20.561 0.843 -42.882 1.00 92.62 182 GLN A C 1
ATOM 1395 O O . GLN A 1 182 ? 20.538 -0.173 -42.190 1.00 92.62 182 GLN A O 1
ATOM 1400 N N . ASN A 1 183 ? 20.969 0.858 -44.152 1.00 91.19 183 ASN A N 1
ATOM 1401 C CA . ASN A 1 183 ? 21.596 -0.300 -44.784 1.00 91.19 183 ASN A CA 1
ATOM 1402 C C . ASN A 1 183 ? 23.024 -0.487 -44.266 1.00 91.19 183 ASN A C 1
ATOM 1404 O O . ASN A 1 183 ? 23.701 0.487 -43.930 1.00 91.19 183 ASN A O 1
ATOM 1408 N N . ASP A 1 184 ? 23.493 -1.731 -44.259 1.00 88.94 184 ASP A N 1
ATOM 1409 C CA . ASP A 1 184 ? 24.874 -2.037 -43.904 1.00 88.94 184 ASP A CA 1
ATOM 1410 C C . ASP A 1 184 ? 25.846 -1.292 -44.824 1.00 88.94 184 ASP A C 1
ATOM 1412 O O . ASP A 1 184 ? 25.694 -1.265 -46.047 1.00 88.94 184 ASP A O 1
ATOM 1416 N N . MET A 1 185 ? 26.866 -0.688 -44.220 1.00 86.75 185 MET A N 1
ATOM 1417 C CA . MET A 1 185 ? 27.913 0.027 -44.934 1.00 86.75 185 MET A CA 1
ATOM 1418 C C . MET A 1 185 ? 29.262 -0.286 -44.298 1.00 86.75 185 MET A C 1
ATOM 1420 O O . MET A 1 185 ? 29.445 -0.141 -43.089 1.00 86.75 185 MET A O 1
ATOM 1424 N N . PHE A 1 186 ? 30.221 -0.678 -45.130 1.00 83.06 186 PHE A N 1
ATOM 1425 C CA . PHE A 1 186 ? 31.624 -0.773 -44.745 1.00 83.06 186 PHE A CA 1
ATOM 1426 C C . PHE A 1 186 ? 32.346 0.488 -45.203 1.00 83.06 186 PHE A C 1
ATOM 1428 O O . PHE A 1 186 ? 32.069 1.008 -46.285 1.00 83.06 186 PHE A O 1
ATOM 1435 N N . SER A 1 187 ? 33.294 0.971 -44.399 1.00 82.44 187 SER A N 1
ATOM 1436 C CA . SER A 1 187 ? 34.179 2.043 -44.853 1.00 82.44 187 SER A CA 1
ATOM 1437 C C . SER A 1 187 ? 34.961 1.569 -46.076 1.00 82.44 187 SER A C 1
ATOM 1439 O O . SER A 1 187 ? 35.512 0.460 -46.068 1.00 82.44 187 SER A O 1
ATOM 1441 N N . GLN A 1 188 ? 35.042 2.418 -47.105 1.00 83.81 188 GLN A N 1
ATOM 1442 C CA . GLN A 1 188 ? 35.923 2.170 -48.240 1.00 83.81 188 GLN A CA 1
ATOM 1443 C C . GLN A 1 188 ? 37.351 2.003 -47.716 1.00 83.81 188 GLN A C 1
ATOM 1445 O O . GLN A 1 188 ? 37.844 2.828 -46.945 1.00 83.81 188 GLN A O 1
ATOM 1450 N N . HIS A 1 189 ? 37.993 0.913 -48.112 1.00 82.00 189 HIS A N 1
ATOM 1451 C CA . HIS A 1 189 ? 39.392 0.641 -47.825 1.00 82.00 189 HIS A CA 1
ATOM 1452 C C . HIS A 1 189 ? 40.001 -0.127 -48.998 1.00 82.00 189 HIS A C 1
ATOM 1454 O O . HIS A 1 189 ? 39.287 -0.808 -49.736 1.00 82.00 189 HIS A O 1
ATOM 1460 N N . ASP A 1 190 ? 41.312 0.018 -49.175 1.00 78.38 190 ASP A N 1
ATOM 1461 C CA . ASP A 1 190 ? 42.089 -0.691 -50.188 1.00 78.38 190 ASP A CA 1
ATOM 1462 C C . ASP A 1 190 ? 43.162 -1.546 -49.507 1.00 78.38 190 ASP A C 1
ATOM 1464 O O . ASP A 1 190 ? 43.739 -1.163 -48.486 1.00 78.38 190 ASP A O 1
ATOM 1468 N N . HIS A 1 191 ? 43.428 -2.713 -50.081 1.00 78.12 191 HIS A N 1
ATOM 1469 C CA . HIS A 1 191 ? 44.474 -3.626 -49.644 1.00 78.12 191 HIS A CA 1
ATOM 1470 C C . HIS A 1 191 ? 45.649 -3.546 -50.622 1.00 78.12 191 HIS A C 1
ATOM 1472 O O . HIS A 1 191 ? 45.907 -4.465 -51.399 1.00 78.12 191 HIS A O 1
ATOM 1478 N N . GLY A 1 192 ? 46.381 -2.432 -50.574 1.00 71.62 192 GLY A N 1
ATOM 1479 C CA . GLY A 1 192 ? 47.590 -2.233 -51.369 1.00 71.62 192 GLY A CA 1
ATOM 1480 C C . GLY A 1 192 ? 48.776 -3.025 -50.815 1.00 71.62 192 GLY A C 1
ATOM 1481 O O . GLY A 1 192 ? 49.475 -2.559 -49.918 1.00 71.62 192 GLY A O 1
ATOM 1482 N N . GLY A 1 193 ? 49.025 -4.219 -51.354 1.00 61.00 193 GLY A N 1
ATOM 1483 C CA . GLY A 1 193 ? 50.247 -4.987 -51.107 1.00 61.00 193 GLY A CA 1
ATOM 1484 C C . GLY A 1 193 ? 51.260 -4.791 -52.232 1.00 61.00 193 GLY A C 1
ATOM 1485 O O . GLY A 1 193 ? 51.254 -5.551 -53.195 1.00 61.00 193 GLY A O 1
ATOM 1486 N N . ASN A 1 194 ? 52.148 -3.800 -52.123 1.00 57.06 194 ASN A N 1
ATOM 1487 C CA . ASN A 1 194 ? 53.287 -3.690 -53.038 1.00 57.06 194 ASN A CA 1
ATOM 1488 C C . ASN A 1 194 ? 54.398 -4.641 -52.576 1.00 57.06 194 ASN A C 1
ATOM 1490 O O . ASN A 1 194 ? 55.182 -4.306 -51.690 1.00 57.06 194 ASN A O 1
ATOM 1494 N N . TYR A 1 195 ? 54.473 -5.830 -53.174 1.00 57.41 195 TYR A N 1
ATOM 1495 C CA . TYR A 1 195 ? 55.630 -6.707 -53.006 1.00 57.41 195 TYR A CA 1
ATOM 1496 C C . TYR A 1 195 ? 56.688 -6.363 -54.056 1.00 57.41 195 TYR A C 1
ATOM 1498 O O . TYR A 1 195 ? 56.580 -6.755 -55.217 1.00 57.41 195 TYR A O 1
ATOM 1506 N N . SER A 1 196 ? 57.735 -5.646 -53.646 1.00 52.03 196 SER A N 1
ATOM 1507 C CA . SER A 1 196 ? 58.956 -5.520 -54.445 1.00 52.03 196 SER A CA 1
ATOM 1508 C C . SER A 1 196 ? 59.796 -6.778 -54.258 1.00 52.03 196 SER A C 1
ATOM 1510 O O . SER A 1 196 ? 60.528 -6.906 -53.277 1.00 52.03 196 SER A O 1
ATOM 1512 N N . PHE A 1 197 ? 59.710 -7.715 -55.200 1.00 58.41 197 PHE A N 1
ATOM 1513 C CA . PHE A 1 197 ? 60.708 -8.774 -55.308 1.00 58.41 197 PHE A CA 1
ATOM 1514 C C . PHE A 1 197 ? 62.011 -8.145 -55.813 1.00 58.41 197 PHE A C 1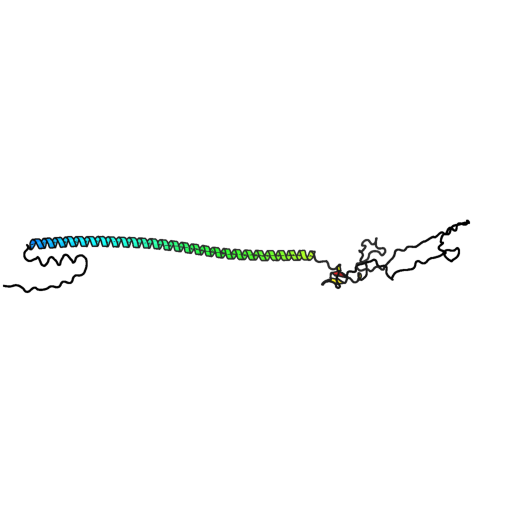
ATOM 1516 O O . PHE A 1 197 ? 62.195 -7.958 -57.014 1.00 58.41 197 PHE A O 1
ATOM 1523 N N . PHE A 1 198 ? 62.930 -7.804 -54.907 1.00 54.78 198 PHE A N 1
ATOM 1524 C CA . PHE A 1 198 ? 64.327 -7.643 -55.297 1.00 54.78 198 PHE A CA 1
ATOM 1525 C C . PHE A 1 198 ? 64.837 -9.032 -55.689 1.00 54.78 198 PHE A C 1
ATOM 1527 O O . PHE A 1 198 ? 65.125 -9.854 -54.824 1.00 54.78 198 PHE A O 1
ATOM 1534 N N . GLN A 1 199 ? 64.930 -9.316 -56.988 1.00 57.41 199 GLN A N 1
ATOM 1535 C CA . GLN A 1 199 ? 65.868 -10.332 -57.454 1.00 57.41 199 GLN A CA 1
ATOM 1536 C C . GLN A 1 199 ? 67.270 -9.734 -57.282 1.00 57.41 199 GLN A C 1
ATOM 1538 O O . GLN A 1 199 ? 67.591 -8.782 -57.998 1.00 57.41 199 GLN A O 1
ATOM 1543 N N . PRO A 1 200 ? 68.119 -10.221 -56.356 1.00 55.31 200 PRO A N 1
ATOM 1544 C CA . PRO A 1 200 ? 69.524 -9.864 -56.406 1.00 55.31 200 PRO A CA 1
ATOM 1545 C C . PRO A 1 200 ? 70.081 -10.396 -57.728 1.00 55.31 200 PRO A C 1
ATOM 1547 O O . PRO A 1 200 ? 70.179 -11.604 -57.948 1.00 55.31 200 PRO A O 1
ATOM 1550 N N . ALA A 1 201 ? 70.419 -9.486 -58.638 1.00 60.84 201 ALA A N 1
ATOM 1551 C CA . ALA A 1 201 ? 71.227 -9.801 -59.804 1.00 60.84 201 ALA A CA 1
ATOM 1552 C C . ALA A 1 201 ? 72.654 -10.088 -59.311 1.00 60.84 201 ALA A C 1
ATOM 1554 O O . ALA A 1 201 ? 73.505 -9.205 -59.300 1.00 60.84 201 ALA A O 1
ATOM 1555 N N . GLY A 1 202 ? 72.901 -11.295 -58.801 1.00 54.78 202 GLY A N 1
ATOM 1556 C CA . GLY A 1 202 ? 74.206 -11.627 -58.235 1.00 54.78 202 GLY A CA 1
ATOM 1557 C C . GLY A 1 202 ? 74.282 -13.020 -57.628 1.00 54.78 202 GLY A C 1
ATOM 1558 O O . GLY A 1 202 ? 73.844 -13.243 -56.509 1.00 54.78 202 GLY A O 1
ATOM 1559 N N . ALA A 1 203 ? 74.847 -13.928 -58.417 1.00 54.94 203 ALA A N 1
ATOM 1560 C CA . ALA A 1 203 ? 75.359 -15.264 -58.130 1.00 54.94 203 ALA A CA 1
ATOM 1561 C C . ALA A 1 203 ? 75.569 -15.693 -56.658 1.00 54.94 203 ALA A C 1
ATOM 1563 O O . ALA A 1 203 ? 76.317 -15.071 -55.911 1.00 54.94 203 ALA A O 1
ATOM 1564 N N . GLY A 1 204 ? 75.078 -16.902 -56.352 1.00 57.59 204 GLY A N 1
ATOM 1565 C CA . GLY A 1 204 ? 75.786 -17.843 -55.480 1.00 57.59 204 GLY A CA 1
ATOM 1566 C C . GLY A 1 204 ? 75.209 -18.052 -54.081 1.00 57.59 204 GLY A C 1
ATOM 1567 O O . GLY A 1 204 ? 75.669 -17.448 -53.126 1.00 57.59 204 GLY A O 1
ATOM 1568 N N . GLY A 1 205 ? 74.309 -19.032 -53.961 1.00 54.50 205 GLY A N 1
ATOM 1569 C CA . GLY A 1 205 ? 74.200 -19.861 -52.758 1.00 54.50 205 GLY A CA 1
ATOM 1570 C C . GLY A 1 205 ? 73.363 -19.309 -51.605 1.00 54.50 205 GLY A C 1
ATOM 1571 O O . GLY A 1 205 ? 73.868 -18.609 -50.742 1.00 54.50 205 GLY A O 1
ATOM 1572 N N . ALA A 1 206 ? 72.108 -19.743 -51.531 1.00 52.03 206 ALA A N 1
ATOM 1573 C CA . ALA A 1 206 ? 71.546 -20.446 -50.374 1.00 52.03 206 ALA A CA 1
ATOM 1574 C C . ALA A 1 206 ? 70.069 -20.734 -50.650 1.00 52.03 206 ALA A C 1
ATOM 1576 O O . ALA A 1 206 ? 69.343 -19.926 -51.227 1.00 52.03 206 ALA A O 1
ATOM 1577 N N . ASP A 1 207 ? 69.663 -21.930 -50.254 1.00 54.44 207 ASP A N 1
ATOM 1578 C CA . ASP A 1 207 ? 68.373 -22.559 -50.487 1.00 54.44 207 ASP A CA 1
ATOM 1579 C C . ASP A 1 207 ? 67.266 -21.859 -49.677 1.00 54.44 207 ASP A C 1
ATOM 1581 O O . ASP A 1 207 ? 66.805 -22.326 -48.635 1.00 54.44 207 ASP A O 1
ATOM 1585 N N . HIS A 1 208 ? 66.860 -20.672 -50.118 1.00 50.94 208 HIS A N 1
ATOM 1586 C CA . HIS A 1 208 ? 65.622 -20.072 -49.651 1.00 50.94 208 HIS A CA 1
ATOM 1587 C C . HIS A 1 208 ? 64.492 -20.782 -50.386 1.00 50.94 208 HIS A C 1
ATOM 1589 O O . HIS A 1 208 ? 64.406 -20.695 -51.611 1.00 50.94 208 HIS A O 1
ATOM 1595 N N . LYS A 1 209 ? 63.630 -21.490 -49.641 1.00 50.72 209 LYS A N 1
ATOM 1596 C CA . LYS A 1 209 ? 62.350 -22.021 -50.131 1.00 50.72 209 LYS A CA 1
ATOM 1597 C C . LYS A 1 209 ? 61.499 -20.857 -50.633 1.00 50.72 209 LYS A C 1
ATOM 1599 O O . LYS A 1 209 ? 60.658 -20.318 -49.919 1.00 50.72 209 LYS A O 1
ATOM 1604 N N . ASN A 1 210 ? 61.785 -20.448 -51.861 1.00 48.25 210 ASN A N 1
ATOM 1605 C CA . ASN A 1 210 ? 61.048 -19.457 -52.602 1.00 48.25 210 ASN A CA 1
ATOM 1606 C C . ASN A 1 210 ? 59.622 -19.971 -52.716 1.00 48.25 210 ASN A C 1
ATOM 1608 O O . ASN A 1 210 ? 59.386 -21.091 -53.174 1.00 48.25 210 ASN A O 1
ATOM 1612 N N . LEU A 1 211 ? 58.678 -19.129 -52.312 1.00 51.22 211 LEU A N 1
ATOM 1613 C CA . LEU A 1 211 ? 57.301 -19.221 -52.753 1.00 51.22 211 LEU A CA 1
ATOM 1614 C C . LEU A 1 211 ? 57.355 -19.077 -54.282 1.00 51.22 211 LEU A C 1
ATOM 1616 O O . LEU A 1 211 ? 57.385 -17.966 -54.806 1.00 51.22 211 LEU A O 1
ATOM 1620 N N . MET A 1 212 ? 57.536 -20.193 -54.995 1.00 46.81 212 MET A N 1
ATOM 1621 C CA . MET A 1 212 ? 57.636 -20.201 -56.448 1.00 46.81 212 MET A CA 1
ATOM 1622 C C . MET A 1 212 ? 56.261 -19.871 -57.001 1.00 46.81 212 MET A C 1
ATOM 1624 O O . MET A 1 212 ? 55.424 -20.736 -57.240 1.00 46.81 212 MET A O 1
ATOM 1628 N N . ILE A 1 213 ? 56.031 -18.582 -57.178 1.00 53.66 213 ILE A N 1
ATOM 1629 C CA . ILE A 1 213 ? 54.956 -18.076 -57.997 1.00 53.66 213 ILE A CA 1
ATOM 1630 C C . ILE A 1 213 ? 55.322 -18.453 -59.443 1.00 53.66 213 ILE A C 1
ATOM 1632 O O . ILE A 1 213 ? 56.186 -17.837 -60.064 1.00 53.66 213 ILE A O 1
ATOM 1636 N N . GLN A 1 214 ? 54.720 -19.527 -59.961 1.00 51.50 214 GLN A N 1
ATOM 1637 C CA . GLN A 1 214 ? 54.840 -19.941 -61.362 1.00 51.50 214 GLN A CA 1
ATOM 1638 C C . GLN A 1 214 ? 54.127 -18.920 -62.262 1.00 51.50 214 GLN A C 1
ATOM 1640 O O . GLN A 1 214 ? 52.967 -19.078 -62.625 1.00 51.50 214 GLN A O 1
ATOM 1645 N N . GLY A 1 215 ? 54.819 -17.846 -62.618 1.00 51.62 215 GLY A N 1
ATOM 1646 C CA . GLY A 1 215 ? 54.396 -16.906 -63.651 1.00 51.62 215 GLY A CA 1
ATOM 1647 C C . GLY A 1 215 ? 55.416 -15.784 -63.737 1.00 51.62 215 GLY A C 1
ATOM 1648 O O . GLY A 1 215 ? 55.750 -15.200 -62.713 1.00 51.62 215 GLY A O 1
ATOM 1649 N N . GLY A 1 216 ? 55.969 -15.560 -64.930 1.00 55.56 216 GLY A N 1
ATOM 1650 C CA . GLY A 1 216 ? 57.146 -14.720 -65.167 1.00 55.56 216 GLY A CA 1
ATOM 1651 C C . GLY A 1 216 ? 57.074 -13.287 -64.624 1.00 55.56 216 GLY A C 1
ATOM 1652 O O . GLY A 1 216 ? 56.049 -12.829 -64.129 1.00 55.56 216 GLY A O 1
ATOM 1653 N N . VAL A 1 217 ? 58.206 -12.585 -64.741 1.00 53.81 217 VAL A N 1
ATOM 1654 C CA . VAL A 1 217 ? 58.418 -11.196 -64.301 1.00 53.81 217 VAL A CA 1
ATOM 1655 C C . VAL A 1 217 ? 57.266 -10.298 -64.779 1.00 53.81 217 VAL A C 1
ATOM 1657 O O . VAL A 1 217 ? 57.172 -9.965 -65.957 1.00 53.81 217 VAL A O 1
ATOM 1660 N N . GLY A 1 218 ? 56.365 -9.944 -63.862 1.00 59.00 218 GLY A N 1
ATOM 1661 C CA . GLY A 1 218 ? 55.149 -9.179 -64.128 1.00 59.00 218 GLY A CA 1
ATOM 1662 C C . GLY A 1 218 ? 54.290 -9.057 -62.868 1.00 59.00 218 GLY A C 1
ATOM 1663 O O . GLY A 1 218 ? 54.379 -9.889 -61.966 1.00 59.00 218 GLY A O 1
ATOM 1664 N N . ALA A 1 219 ? 53.484 -7.996 -62.775 1.00 55.47 219 ALA A N 1
ATOM 1665 C CA . ALA A 1 219 ? 52.605 -7.766 -61.631 1.00 55.47 219 ALA A CA 1
ATOM 1666 C C . ALA A 1 219 ? 51.593 -8.916 -61.491 1.00 55.47 219 ALA A C 1
ATOM 1668 O O . ALA A 1 219 ? 50.777 -9.143 -62.384 1.00 55.47 219 ALA A O 1
ATOM 1669 N N . GLN A 1 220 ? 51.640 -9.637 -60.372 1.00 59.34 220 GLN A N 1
ATOM 1670 C CA . GLN A 1 220 ? 50.673 -10.687 -60.067 1.00 59.34 220 GLN A CA 1
ATOM 1671 C C . GLN A 1 220 ? 49.629 -10.166 -59.084 1.00 59.34 220 GLN A C 1
ATOM 1673 O O . GLN A 1 220 ? 49.973 -9.625 -58.036 1.00 59.34 220 GLN A O 1
ATOM 1678 N N . SER A 1 221 ? 48.348 -10.343 -59.413 1.00 58.41 221 SER A N 1
ATOM 1679 C CA . SER A 1 221 ? 47.250 -10.068 -58.485 1.00 58.41 221 SER A CA 1
ATOM 1680 C C . SER A 1 221 ? 46.845 -11.362 -57.782 1.00 58.41 221 SER A C 1
ATOM 1682 O O . SER A 1 221 ? 46.489 -12.345 -58.429 1.00 58.41 221 SER A O 1
ATOM 1684 N N . PHE A 1 222 ? 46.892 -11.378 -56.450 1.00 61.97 222 PHE A N 1
ATOM 1685 C CA . PHE A 1 222 ? 46.248 -12.416 -55.650 1.00 61.97 222 PHE A CA 1
ATOM 1686 C C . PHE A 1 222 ? 44.887 -11.887 -55.201 1.00 61.97 222 PHE A C 1
ATOM 1688 O O . PHE A 1 222 ? 44.782 -10.813 -54.613 1.00 61.97 222 PHE A O 1
ATOM 1695 N N . LYS A 1 223 ? 43.817 -12.626 -55.492 1.00 62.47 223 LYS A N 1
ATOM 1696 C CA . LYS A 1 223 ? 42.507 -12.330 -54.911 1.00 62.47 223 LYS A CA 1
ATOM 1697 C C . LYS A 1 223 ? 42.460 -12.981 -53.536 1.00 62.47 223 LYS A C 1
ATOM 1699 O O . LYS A 1 223 ? 42.583 -14.201 -53.438 1.00 62.47 223 LYS A O 1
ATOM 1704 N N . LEU A 1 224 ? 42.284 -12.185 -52.482 1.00 67.06 224 LEU A N 1
ATOM 1705 C CA . LEU A 1 224 ? 41.903 -12.731 -51.182 1.00 67.06 224 LEU A CA 1
ATOM 1706 C C . LEU A 1 224 ? 40.558 -13.446 -51.359 1.00 67.06 224 LEU A C 1
ATOM 1708 O O . LEU A 1 224 ? 39.626 -12.890 -51.945 1.00 67.06 224 LEU A O 1
ATOM 1712 N N . GLN A 1 225 ? 40.474 -14.701 -50.920 1.00 63.47 225 GLN A N 1
ATOM 1713 C CA . GLN A 1 225 ? 39.216 -15.437 -50.961 1.00 63.47 225 GLN A CA 1
ATOM 1714 C C . GLN A 1 225 ? 38.202 -14.727 -50.063 1.00 63.47 225 GLN A C 1
ATOM 1716 O O . GLN A 1 225 ? 38.496 -14.409 -48.910 1.00 63.47 225 GLN A O 1
ATOM 1721 N N . SER A 1 226 ? 37.005 -14.482 -50.592 1.00 70.62 226 SER A N 1
ATOM 1722 C CA . SER A 1 226 ? 35.882 -13.986 -49.802 1.00 70.62 226 SER A CA 1
ATOM 1723 C C . SER A 1 226 ? 35.346 -15.142 -48.953 1.00 70.62 226 SER A C 1
ATOM 1725 O O . SER A 1 226 ? 34.431 -15.856 -49.353 1.00 70.62 226 SER A O 1
ATOM 1727 N N . ASN A 1 227 ? 35.987 -15.388 -47.809 1.00 66.06 227 ASN A N 1
ATOM 1728 C CA . ASN A 1 227 ? 35.511 -16.353 -46.824 1.00 66.06 227 ASN A CA 1
ATOM 1729 C C . ASN A 1 227 ? 34.548 -15.637 -45.867 1.00 66.06 227 ASN A C 1
ATOM 1731 O O . ASN A 1 227 ? 34.961 -14.760 -45.111 1.00 66.06 227 ASN A O 1
ATOM 1735 N N . GLY A 1 228 ? 33.266 -16.003 -45.908 1.00 72.19 228 GLY A N 1
ATOM 1736 C CA . GLY A 1 228 ? 32.214 -15.398 -45.090 1.00 72.19 228 GLY A CA 1
ATOM 1737 C C . GLY A 1 228 ? 30.807 -15.755 -45.578 1.00 72.19 228 GLY A C 1
ATOM 1738 O O . GLY A 1 228 ? 30.644 -16.437 -46.587 1.00 72.19 228 GLY A O 1
ATOM 1739 N N . GLY A 1 229 ? 29.788 -15.315 -44.835 1.00 70.50 229 GLY A N 1
ATOM 1740 C CA . GLY A 1 229 ? 28.388 -15.350 -45.272 1.00 70.50 229 GLY A CA 1
ATOM 1741 C C . GLY A 1 229 ? 27.960 -14.031 -45.924 1.00 70.50 229 GLY A C 1
ATOM 1742 O O . GLY A 1 229 ? 28.751 -13.101 -46.029 1.00 70.50 229 GLY A O 1
ATOM 1743 N N . ILE A 1 230 ? 26.683 -13.923 -46.300 1.00 75.94 230 ILE A N 1
ATOM 1744 C CA . ILE A 1 230 ? 26.087 -12.703 -46.889 1.00 75.94 230 ILE A CA 1
ATOM 1745 C C . ILE A 1 230 ? 25.998 -11.506 -45.920 1.00 75.94 230 ILE A C 1
ATOM 1747 O O . ILE A 1 230 ? 25.500 -10.453 -46.297 1.00 75.94 230 ILE A O 1
ATOM 1751 N N . GLU A 1 231 ? 26.437 -11.668 -44.670 1.00 71.75 231 GLU A N 1
ATOM 1752 C CA . GLU A 1 231 ? 26.286 -10.685 -43.598 1.00 71.75 231 GLU A CA 1
ATOM 1753 C C . GLU A 1 231 ? 27.495 -10.728 -42.655 1.00 71.75 231 GLU A C 1
ATOM 1755 O O . GLU A 1 231 ? 27.921 -11.805 -42.220 1.00 71.75 231 GLU A O 1
ATOM 1760 N N . THR A 1 232 ? 28.005 -9.553 -42.284 1.00 78.25 232 THR A N 1
ATOM 1761 C CA . THR A 1 232 ? 29.024 -9.403 -41.238 1.00 78.25 232 THR A CA 1
ATOM 1762 C C . THR A 1 232 ? 28.333 -9.192 -39.896 1.00 78.25 232 THR A C 1
ATOM 1764 O O . THR A 1 232 ? 27.942 -8.076 -39.566 1.00 78.25 232 THR A O 1
ATOM 1767 N N . ARG A 1 233 ? 28.202 -10.257 -39.096 1.00 80.06 233 ARG A N 1
ATOM 1768 C CA . ARG A 1 233 ? 27.584 -10.189 -37.761 1.00 80.06 233 ARG A CA 1
ATOM 1769 C C . ARG A 1 233 ? 28.578 -10.497 -36.638 1.00 80.06 233 ARG A C 1
ATOM 1771 O O . ARG A 1 233 ? 29.094 -11.615 -36.568 1.00 80.06 233 ARG A O 1
ATOM 1778 N N . PRO A 1 234 ? 28.850 -9.550 -35.723 1.00 83.62 234 PRO A N 1
ATOM 1779 C CA . PRO A 1 234 ? 29.507 -9.860 -34.458 1.00 83.62 234 PRO A CA 1
ATOM 1780 C C . PRO A 1 234 ? 28.676 -10.854 -33.631 1.00 83.62 234 PRO A C 1
ATOM 1782 O O . PRO A 1 234 ? 27.454 -10.931 -33.783 1.00 83.62 234 PRO A O 1
ATOM 1785 N N . LYS A 1 235 ? 29.319 -11.589 -32.713 1.00 87.25 235 LYS A N 1
ATOM 1786 C CA . LYS A 1 235 ? 28.599 -12.399 -31.714 1.00 87.25 235 LYS A CA 1
ATOM 1787 C C . LYS A 1 235 ? 27.646 -11.492 -30.929 1.00 87.25 235 LYS A C 1
ATOM 1789 O O . LYS A 1 235 ? 28.092 -10.501 -30.358 1.00 87.25 235 LYS A O 1
ATOM 1794 N N . ASN A 1 236 ? 26.359 -11.833 -30.901 1.00 91.94 236 ASN A N 1
ATOM 1795 C CA . ASN A 1 236 ? 25.326 -11.033 -30.246 1.00 91.94 236 ASN A CA 1
ATOM 1796 C C . ASN A 1 236 ? 24.326 -11.908 -29.470 1.00 91.94 236 ASN A C 1
ATOM 1798 O O . ASN A 1 236 ? 24.288 -13.127 -29.635 1.00 91.94 236 ASN A O 1
ATOM 1802 N N . VAL A 1 237 ? 23.545 -11.259 -28.604 1.00 94.56 237 VAL A N 1
ATOM 1803 C CA . VAL A 1 237 ? 22.384 -11.835 -27.916 1.00 94.56 237 VAL A CA 1
ATOM 1804 C C . VAL A 1 237 ? 21.159 -11.058 -28.383 1.00 94.56 237 VAL A C 1
ATOM 1806 O O . VAL A 1 237 ? 21.109 -9.839 -28.226 1.00 94.56 237 VAL A O 1
ATOM 1809 N N . ALA A 1 238 ? 20.189 -11.758 -28.968 1.00 95.94 238 ALA A N 1
ATOM 1810 C CA . ALA A 1 238 ? 18.953 -11.153 -29.446 1.00 95.94 238 ALA A CA 1
ATOM 1811 C C . ALA A 1 238 ? 17.931 -11.030 -28.307 1.00 95.94 238 ALA A C 1
ATOM 1813 O O . ALA A 1 238 ? 17.701 -11.983 -27.564 1.00 95.94 238 ALA A O 1
ATOM 1814 N N . LEU A 1 239 ? 17.303 -9.859 -28.200 1.00 97.50 239 LEU A N 1
ATOM 1815 C CA . LEU A 1 239 ? 16.184 -9.579 -27.302 1.00 97.50 239 LEU A CA 1
ATOM 1816 C C . LEU A 1 239 ? 15.020 -9.003 -28.111 1.00 97.50 239 LEU A C 1
ATOM 1818 O O . LEU A 1 239 ? 15.226 -8.396 -29.162 1.00 97.50 239 LEU A O 1
ATOM 1822 N N . LEU A 1 240 ? 13.801 -9.167 -27.603 1.00 98.06 240 LEU A N 1
ATOM 1823 C CA . LEU A 1 240 ? 12.604 -8.601 -28.212 1.00 98.06 240 LEU A CA 1
ATOM 1824 C C . LEU A 1 240 ? 12.475 -7.126 -27.831 1.00 98.06 240 LEU A C 1
ATOM 1826 O O . LEU A 1 240 ? 12.356 -6.808 -26.653 1.00 98.06 240 LEU A O 1
ATOM 1830 N N . TYR A 1 241 ? 12.459 -6.222 -28.804 1.00 98.25 241 TYR A N 1
ATOM 1831 C CA . TYR A 1 241 ? 12.180 -4.810 -28.542 1.00 98.25 241 TYR A CA 1
ATOM 1832 C C . TYR A 1 241 ? 10.679 -4.544 -28.589 1.00 98.25 241 TYR A C 1
ATOM 1834 O O . TYR A 1 241 ? 10.002 -4.943 -29.537 1.00 98.25 241 TYR A O 1
ATOM 1842 N N . CYS A 1 242 ? 10.172 -3.840 -27.582 1.00 98.19 242 CYS A N 1
ATOM 1843 C CA . CYS A 1 242 ? 8.773 -3.451 -27.486 1.00 98.19 242 CYS A CA 1
ATOM 1844 C C . CYS A 1 242 ? 8.639 -1.950 -27.241 1.00 98.19 242 CYS A C 1
ATOM 1846 O O . CYS A 1 242 ? 9.419 -1.373 -26.486 1.00 98.19 242 CYS A O 1
ATOM 1848 N N . GLU A 1 243 ? 7.609 -1.350 -27.827 1.00 98.06 243 GLU A N 1
ATOM 1849 C CA . GLU A 1 243 ? 7.213 0.044 -27.677 1.00 98.06 243 GLU A CA 1
ATOM 1850 C C . GLU A 1 243 ? 5.955 0.163 -26.808 1.00 98.06 243 GLU A C 1
ATOM 1852 O O . GLU A 1 243 ? 4.941 -0.509 -27.044 1.00 98.06 243 GLU A O 1
ATOM 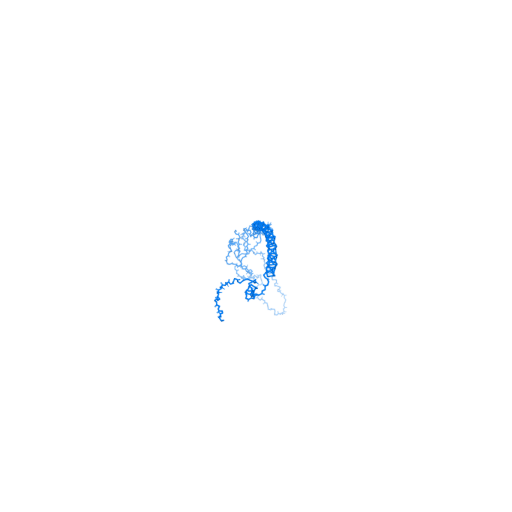1857 N N . LYS A 1 244 ? 6.016 1.031 -25.798 1.00 97.50 244 LYS A N 1
ATOM 1858 C CA . LYS A 1 244 ? 4.900 1.324 -24.904 1.00 97.50 244 LYS A CA 1
ATOM 1859 C C . LYS A 1 244 ? 3.774 2.009 -25.682 1.00 97.50 244 LYS A C 1
ATOM 1861 O O . LYS A 1 244 ? 4.013 3.039 -26.306 1.00 97.50 244 LYS A O 1
ATOM 1866 N N . GLN A 1 245 ? 2.577 1.427 -25.636 1.00 95.50 245 GLN A N 1
ATOM 1867 C CA . GLN A 1 245 ? 1.350 2.016 -26.188 1.00 95.50 245 GLN A CA 1
ATOM 1868 C C . GLN A 1 245 ? 0.673 2.933 -25.170 1.00 95.50 245 GLN A C 1
ATOM 1870 O O . GLN A 1 245 ? 0.847 2.670 -23.949 1.00 95.50 245 GLN A O 1
#

Secondary structure (DSSP, 8-state):
-----------PPP-STTGGGTTTSSSS-SSS-HHHHHHHHHHHHHHHHHHHHHHHHHHHHHHHHHHHHHHHHHHHHHHHHHHHHHHHHHHHHHHHHHHHHHHHHHHHHHHHHHHHHHHHHHHHHHHHHHHSPPTT-EEEESSSSPPTTEEE-GGGTTS------TTSSSSTT----TT------PPP--------------------------S-SSPPPPPPP--S-SS---S----EEEEE-

Foldseek 3Di:
DDDDDDDDDDDDDDDDPPPPPPVVPPPVPDDDDPVVVVVVVVVVVVVVVVVVVVVVVVVVVVVVVVVVVVVVVVVVVVVVVVVVVVVVVVVVVVVVVVVVVVVVVVVVVVVVVVVVVVVVVVVVVVVVVVVDDDFFDKDWAQDPADDPQKHFPVLPVVHDDDDFPPPLPPDVVGGDDPSDDDDDDDPDDDDDDDDDPPPPPDDDDDDDPDPPPPDDDDDDDDDDDPPDDPDDDDDDDDTTMIGGD